Protein AF-A0AAN8XHD2-F1 (afdb_monomer_lite)

InterPro domains:
  IPR001548 Peptidase M2, peptidyl-dipeptidase A [PF01401] (1-165)
  IPR001548 Peptidase M2, peptidyl-dipeptidase A [PR00791] (31-58)
  IPR001548 Peptidase M2, peptidyl-dipeptidase A [PR00791] (59-87)
  IPR001548 Peptidase M2, peptidyl-dipeptidase A [PS52011] (1-166)
  IPR001548 Peptidase M2, peptidyl-dipeptidase A [PTHR10514] (2-190)

Sequence (199 aa):
MKTISTLPFHLVNDLWRWRAFRGEYKVENWNRHFWDLKEEYLGVTAPVPRTKDDLDPPTIFHIANDYDMIRYFTRTVLQFQFYEKLCEAAGHTGPLHTCDFYGSKEAGDLLSKMMSLGASKPWWEALEVMTGERRMSVRALLDYFRPLEEWLIEDNKKDGDGVGWGDSWRLIEDMNVASTTATSPTMLLIGLGFVIFYF

Organism: Halocaridina rubra (NCBI:txid373956)

Secondary structure (DSSP, 8-state):
-HHHHHHHHHHHHHHHHHHHHTT-S-GGGHHHHHHHHHHHHH----SS---TT---GGGSHHHHTT--SHHHHHHHHHHHHHHHHHHHHTT--S-GGG---TT-HHHHHHHHHHHTTTTSS-HHHHHHHHHS-SS--SHHHHHHHHHHHHHHHHHHHHHTPPPS--GGGHHHHHHHHHHTT------------------

pLDDT: mean 86.5, std 21.52, range [27.27, 98.56]

Foldseek 3Di:
DPLPLCQLVLVLLVVLVVCVVVVVDDLLCSQVSSQVSCCVRNVDHDPDDDGSVDDPSCVDPCSVVVHRSCCSNLCSLVVLLLQVLLQVQLVHDDQSLPGDSPPRPSSVVLVCVLVVCPPVDDVLVSSCSNRVGSDRDCVSVCSNCVVVVVVVVVVCVVVVHDPDDDDPVVVVVVVVVVVVPDDDDDDDDDDDDDPDDDD

Radius of gyration: 22.82 Å; chains: 1; bounding box: 66×42×53 Å

Structure (mmCIF, N/CA/C/O backbone):
data_AF-A0AAN8XHD2-F1
#
_entry.id   AF-A0AAN8XHD2-F1
#
loop_
_atom_site.group_PDB
_atom_site.id
_atom_site.type_symbol
_atom_site.label_atom_id
_atom_site.label_alt_id
_atom_site.label_comp_id
_atom_site.label_asym_id
_atom_site.label_entity_id
_atom_site.label_seq_id
_atom_site.pdbx_PDB_ins_code
_atom_site.Cartn_x
_atom_site.Cartn_y
_atom_site.Cartn_z
_atom_site.occupancy
_atom_site.B_iso_or_equiv
_atom_site.auth_seq_id
_atom_site.auth_comp_id
_atom_site.auth_asym_id
_atom_site.auth_atom_id
_atom_site.pdbx_PDB_model_num
ATOM 1 N N . MET A 1 1 ? 9.389 1.379 10.285 1.00 54.94 1 MET A N 1
ATOM 2 C CA . MET A 1 1 ? 9.650 1.905 8.925 1.00 54.94 1 MET A CA 1
ATOM 3 C C . MET A 1 1 ? 9.397 0.916 7.773 1.00 54.94 1 MET A C 1
ATOM 5 O O . MET A 1 1 ? 9.485 1.334 6.633 1.00 54.94 1 MET A O 1
ATOM 9 N N . LYS A 1 2 ? 9.055 -0.367 8.014 1.00 83.19 2 LYS A N 1
ATOM 10 C CA . LYS A 1 2 ? 8.893 -1.373 6.934 1.00 83.19 2 LYS A CA 1
ATOM 11 C C . LYS A 1 2 ? 7.567 -1.283 6.151 1.00 83.19 2 LYS A C 1
ATOM 13 O O . LYS A 1 2 ? 7.481 -1.797 5.044 1.00 83.19 2 LYS A O 1
ATOM 18 N N . THR A 1 3 ? 6.536 -0.656 6.717 1.00 91.56 3 THR A N 1
ATOM 19 C CA . THR A 1 3 ? 5.181 -0.648 6.140 1.00 91.56 3 THR A CA 1
ATOM 20 C C . THR A 1 3 ? 5.070 0.204 4.878 1.00 91.56 3 THR A C 1
ATOM 22 O O . THR A 1 3 ? 4.636 -0.298 3.852 1.00 91.56 3 THR A O 1
ATOM 25 N N . ILE A 1 4 ? 5.472 1.477 4.937 1.00 93.81 4 ILE A N 1
ATOM 26 C CA . ILE A 1 4 ? 5.295 2.417 3.817 1.00 93.81 4 ILE A CA 1
ATOM 27 C C . ILE A 1 4 ? 6.259 2.109 2.668 1.00 93.81 4 ILE A C 1
ATOM 29 O O . ILE A 1 4 ? 5.838 2.030 1.518 1.00 93.81 4 ILE A O 1
ATOM 33 N N . SER A 1 5 ? 7.535 1.862 2.973 1.00 92.88 5 SER A N 1
ATOM 34 C CA . SER A 1 5 ? 8.585 1.674 1.961 1.00 92.88 5 SER A CA 1
ATOM 35 C C . SER A 1 5 ? 8.400 0.432 1.083 1.00 92.88 5 SER A C 1
ATOM 37 O O . SER A 1 5 ? 8.923 0.375 -0.026 1.00 92.88 5 SER A O 1
ATOM 39 N N . THR A 1 6 ? 7.641 -0.565 1.543 1.00 94.75 6 THR A N 1
ATOM 40 C CA . THR A 1 6 ? 7.388 -1.802 0.788 1.00 94.75 6 THR A CA 1
ATOM 41 C C . THR A 1 6 ? 6.183 -1.704 -0.150 1.00 94.75 6 THR A C 1
ATOM 43 O O . THR A 1 6 ? 6.066 -2.516 -1.069 1.00 94.75 6 THR A O 1
ATOM 46 N N . LEU A 1 7 ? 5.303 -0.706 0.015 1.00 96.19 7 LEU A N 1
ATOM 47 C CA . LEU A 1 7 ? 4.088 -0.569 -0.797 1.00 96.19 7 LEU A CA 1
ATOM 48 C C . LEU A 1 7 ? 4.385 -0.410 -2.298 1.00 96.19 7 LEU A C 1
ATOM 50 O O . LEU A 1 7 ? 3.841 -1.201 -3.075 1.00 96.19 7 LEU A O 1
ATOM 54 N N . PRO A 1 8 ? 5.265 0.513 -2.742 1.00 96.19 8 PRO A N 1
ATOM 55 C CA . PRO A 1 8 ? 5.557 0.643 -4.167 1.00 96.19 8 PRO A CA 1
ATOM 56 C C . PRO A 1 8 ? 6.240 -0.611 -4.723 1.00 96.19 8 PRO A C 1
ATOM 58 O O . PRO A 1 8 ? 5.931 -1.043 -5.831 1.00 96.19 8 PRO A O 1
ATOM 61 N N . PHE A 1 9 ? 7.095 -1.267 -3.924 1.00 95.81 9 PHE A N 1
ATOM 62 C CA . PHE A 1 9 ? 7.716 -2.539 -4.299 1.00 95.81 9 PHE A CA 1
ATOM 63 C C . PHE A 1 9 ? 6.671 -3.620 -4.589 1.00 95.81 9 PHE A C 1
ATOM 65 O O . PHE A 1 9 ? 6.736 -4.261 -5.636 1.00 95.81 9 PHE A O 1
ATOM 72 N N . HIS A 1 10 ? 5.695 -3.829 -3.704 1.00 96.12 10 HIS A N 1
ATOM 73 C CA . HIS A 1 10 ? 4.644 -4.823 -3.932 1.00 96.12 10 HIS A CA 1
ATOM 74 C C . HIS A 1 10 ? 3.804 -4.502 -5.173 1.00 96.12 10 HIS A C 1
ATOM 76 O O . HIS A 1 10 ? 3.511 -5.404 -5.956 1.00 96.12 10 HIS A O 1
ATOM 82 N N . LEU A 1 11 ? 3.471 -3.224 -5.378 1.00 97.06 11 LEU A N 1
ATOM 83 C CA . LEU A 1 11 ? 2.672 -2.774 -6.515 1.00 97.06 11 LEU A CA 1
ATOM 84 C C . LEU A 1 11 ? 3.390 -2.990 -7.856 1.00 97.06 11 LEU A C 1
ATOM 86 O O . LEU A 1 11 ? 2.810 -3.574 -8.769 1.00 97.06 11 LEU A O 1
ATOM 90 N N . VAL A 1 12 ? 4.651 -2.565 -7.973 1.00 97.19 12 VAL A N 1
ATOM 91 C CA . VAL A 1 12 ? 5.420 -2.640 -9.229 1.00 97.19 12 VAL A CA 1
ATOM 92 C C . VAL A 1 12 ? 5.556 -4.063 -9.748 1.00 97.19 12 VAL A C 1
ATOM 94 O O . VAL A 1 12 ? 5.423 -4.289 -10.950 1.00 97.19 12 VAL A O 1
ATOM 97 N N . ASN A 1 13 ? 5.789 -5.028 -8.857 1.00 97.50 13 ASN A N 1
ATOM 98 C CA . ASN A 1 13 ? 5.964 -6.423 -9.253 1.00 97.50 13 ASN A CA 1
ATOM 99 C C . ASN A 1 13 ? 4.730 -6.973 -9.985 1.00 97.50 13 ASN A C 1
ATOM 101 O O . ASN A 1 13 ? 4.870 -7.600 -11.036 1.00 97.50 13 ASN A O 1
ATOM 105 N N . ASP A 1 14 ? 3.526 -6.699 -9.478 1.00 97.75 14 ASP A N 1
ATOM 106 C CA . ASP A 1 14 ? 2.301 -7.152 -10.140 1.00 97.75 14 ASP A CA 1
ATOM 107 C C . ASP A 1 14 ? 1.860 -6.224 -11.280 1.00 97.75 14 ASP A C 1
ATOM 109 O O . ASP A 1 14 ? 1.346 -6.730 -12.272 1.00 97.75 14 ASP A O 1
ATOM 113 N N . LEU A 1 15 ? 2.144 -4.912 -11.244 1.00 97.81 15 LEU A N 1
ATOM 114 C CA . LEU A 1 15 ? 1.963 -4.042 -12.420 1.00 97.81 15 LEU A CA 1
ATOM 115 C C . LEU A 1 15 ? 2.758 -4.561 -13.623 1.00 97.81 15 LEU A C 1
ATOM 117 O O . LEU A 1 15 ? 2.217 -4.648 -14.729 1.00 97.81 15 LEU A O 1
ATOM 121 N N . TRP A 1 16 ? 4.020 -4.941 -13.403 1.00 97.94 16 TRP A N 1
ATOM 122 C CA . TRP A 1 16 ? 4.866 -5.536 -14.430 1.00 97.94 16 TRP A CA 1
ATOM 123 C C . TRP A 1 16 ? 4.269 -6.852 -14.949 1.00 97.94 16 TRP A C 1
ATOM 125 O O . TRP A 1 16 ? 4.064 -6.986 -16.157 1.00 97.94 16 TRP A O 1
ATOM 135 N N . ARG A 1 17 ? 3.903 -7.785 -14.052 1.00 97.88 17 ARG A N 1
ATOM 136 C CA . ARG A 1 17 ? 3.286 -9.072 -14.430 1.00 97.88 17 ARG A CA 1
ATOM 137 C C . ARG A 1 17 ? 1.990 -8.883 -15.203 1.00 97.88 17 ARG A C 1
ATOM 139 O O . ARG A 1 17 ? 1.799 -9.525 -16.227 1.00 97.88 17 ARG A O 1
ATOM 146 N N . TRP A 1 18 ? 1.102 -7.998 -14.757 1.00 98.12 18 TRP A N 1
ATOM 147 C CA . TRP A 1 18 ? -0.179 -7.764 -15.418 1.00 98.12 18 TRP A CA 1
ATOM 148 C C . TRP A 1 18 ? -0.008 -7.238 -16.841 1.00 98.12 18 TRP A C 1
ATOM 150 O O . TRP A 1 18 ? -0.697 -7.706 -17.744 1.00 98.12 18 TRP A O 1
ATOM 160 N N . ARG A 1 19 ? 0.912 -6.291 -17.057 1.00 98.00 19 ARG A N 1
ATOM 161 C CA . ARG A 1 19 ? 1.207 -5.761 -18.395 1.00 98.00 19 ARG A CA 1
ATOM 162 C C . ARG A 1 19 ? 1.884 -6.817 -19.280 1.00 98.00 19 ARG A C 1
ATOM 164 O O . ARG A 1 19 ? 1.500 -6.970 -20.438 1.00 98.00 19 ARG A O 1
ATOM 171 N N . ALA A 1 20 ? 2.802 -7.613 -18.724 1.00 96.44 20 ALA A N 1
ATOM 172 C CA . ALA A 1 20 ? 3.412 -8.745 -19.423 1.00 96.44 20 ALA A CA 1
ATOM 173 C C . ALA A 1 20 ? 2.368 -9.803 -19.833 1.00 96.44 20 ALA A C 1
ATOM 175 O O . ALA A 1 20 ? 2.315 -10.195 -20.996 1.00 96.44 20 ALA A O 1
ATOM 176 N N . PHE A 1 21 ? 1.478 -10.209 -18.920 1.00 96.88 21 PHE A N 1
ATOM 177 C CA . PHE A 1 21 ? 0.419 -11.192 -19.180 1.00 96.88 21 PHE A CA 1
ATOM 178 C C . PHE A 1 21 ? -0.637 -10.705 -20.176 1.00 96.88 21 PHE A C 1
ATOM 180 O O . PHE A 1 21 ? -1.206 -11.515 -20.903 1.00 96.88 21 PHE A O 1
ATOM 187 N N . ARG A 1 22 ? -0.885 -9.392 -20.253 1.00 98.06 22 ARG A N 1
ATOM 188 C CA . ARG A 1 22 ? -1.742 -8.795 -21.291 1.00 98.06 22 ARG A CA 1
ATOM 189 C C . ARG A 1 22 ? -1.044 -8.631 -22.645 1.00 98.06 22 ARG A C 1
ATOM 191 O O . ARG A 1 22 ? -1.688 -8.205 -23.598 1.00 98.06 22 ARG A O 1
ATOM 198 N N . GLY A 1 23 ? 0.245 -8.965 -22.747 1.00 97.44 23 GLY A N 1
ATOM 199 C CA . GLY A 1 23 ? 1.021 -8.831 -23.980 1.00 97.44 23 GLY A CA 1
ATOM 200 C C . GLY A 1 23 ? 1.366 -7.384 -24.342 1.00 97.44 23 GLY A C 1
ATOM 201 O O . GLY A 1 23 ? 1.703 -7.112 -25.491 1.00 97.44 23 GLY A O 1
ATOM 202 N N . GLU A 1 24 ? 1.296 -6.450 -23.388 1.00 98.00 24 GLU A N 1
ATOM 203 C CA . GLU A 1 24 ? 1.659 -5.041 -23.618 1.00 98.00 24 GLU A CA 1
ATOM 204 C C . GLU A 1 24 ? 3.169 -4.869 -23.843 1.00 98.00 24 GLU A C 1
ATOM 206 O O . GLU A 1 24 ? 3.610 -3.911 -24.476 1.00 98.00 24 GLU A O 1
ATOM 211 N N . TYR A 1 25 ? 3.968 -5.814 -23.342 1.00 96.62 25 TYR A N 1
ATOM 212 C CA . TYR A 1 25 ? 5.421 -5.810 -23.441 1.00 96.62 25 TYR A CA 1
ATOM 213 C C . TYR A 1 25 ? 5.912 -6.891 -24.398 1.00 96.62 25 TYR A C 1
ATOM 215 O O . TYR A 1 25 ? 5.625 -8.076 -24.214 1.00 96.62 25 TYR A O 1
ATOM 223 N N . LYS A 1 26 ? 6.744 -6.497 -25.367 1.00 96.44 26 LYS A N 1
ATOM 224 C CA . LYS A 1 26 ? 7.557 -7.457 -26.123 1.00 96.44 26 LYS A CA 1
ATOM 225 C C . LYS A 1 26 ? 8.548 -8.144 -25.181 1.00 96.44 26 LYS A C 1
ATOM 227 O O . LYS A 1 26 ? 9.096 -7.480 -24.299 1.00 96.44 26 LYS A O 1
ATOM 232 N N . VAL A 1 27 ? 8.793 -9.439 -25.383 1.00 94.62 27 VAL A N 1
ATOM 233 C CA . VAL A 1 27 ? 9.651 -10.258 -24.503 1.00 94.62 27 VAL A CA 1
ATOM 234 C C . VAL A 1 27 ? 11.049 -9.655 -24.365 1.00 94.62 27 VAL A C 1
ATOM 236 O O . VAL A 1 27 ? 11.588 -9.593 -23.265 1.00 94.62 27 VAL A O 1
ATOM 239 N N . GLU A 1 28 ? 11.598 -9.090 -25.441 1.00 95.94 28 GLU A N 1
ATOM 240 C CA . GLU A 1 28 ? 12.936 -8.483 -25.446 1.00 95.94 28 GLU A CA 1
ATOM 241 C C . GLU A 1 28 ? 13.026 -7.201 -24.596 1.00 95.94 28 GLU A C 1
ATOM 243 O O . GLU A 1 28 ? 14.121 -6.715 -24.319 1.00 95.94 28 GLU A O 1
ATOM 248 N N . ASN A 1 29 ? 11.884 -6.634 -24.193 1.00 96.12 29 ASN A N 1
ATOM 249 C CA . ASN A 1 29 ? 11.787 -5.428 -23.370 1.00 96.12 29 ASN A CA 1
ATOM 250 C C . ASN A 1 29 ? 11.283 -5.706 -21.950 1.00 96.12 29 ASN A C 1
ATOM 252 O O . ASN A 1 29 ? 11.077 -4.765 -21.188 1.00 96.12 29 ASN A O 1
ATOM 256 N N . TRP A 1 30 ? 11.087 -6.970 -21.574 1.00 96.50 30 TRP A N 1
ATOM 257 C CA . TRP A 1 30 ? 10.572 -7.334 -20.255 1.00 96.50 30 TRP A CA 1
ATOM 258 C C . TRP A 1 30 ? 11.409 -6.763 -19.114 1.00 96.50 30 TRP A C 1
ATOM 260 O O . TRP A 1 30 ? 10.849 -6.126 -18.221 1.00 96.50 30 TRP A O 1
ATOM 270 N N . ASN A 1 31 ? 12.732 -6.943 -19.158 1.00 97.06 31 ASN A N 1
ATOM 271 C CA . ASN A 1 31 ? 13.601 -6.461 -18.088 1.00 97.06 31 ASN A CA 1
ATOM 272 C C . ASN A 1 31 ? 13.684 -4.930 -18.055 1.00 97.06 31 ASN A C 1
ATOM 274 O O . ASN A 1 31 ? 13.622 -4.333 -16.986 1.00 97.06 31 ASN A O 1
ATOM 278 N N . ARG A 1 32 ? 13.724 -4.286 -19.228 1.00 96.19 32 ARG A N 1
ATOM 279 C CA . ARG A 1 32 ? 13.679 -2.821 -19.345 1.00 96.19 32 ARG A CA 1
ATOM 280 C C . ARG A 1 32 ? 12.437 -2.253 -18.658 1.00 96.19 32 ARG A C 1
ATOM 282 O O . ARG A 1 32 ? 12.561 -1.461 -17.741 1.00 96.19 32 ARG A O 1
ATOM 289 N N . HIS A 1 33 ? 11.252 -2.751 -19.011 1.00 97.00 33 HIS A N 1
ATOM 290 C CA . HIS A 1 33 ? 9.997 -2.276 -18.424 1.00 97.00 33 HIS A CA 1
ATOM 291 C C . HIS A 1 33 ? 9.847 -2.585 -16.933 1.00 97.00 33 HIS A C 1
ATOM 293 O O . HIS A 1 33 ? 9.066 -1.927 -16.246 1.00 97.00 33 HIS A O 1
ATOM 299 N N . PHE A 1 34 ? 10.559 -3.587 -16.416 1.00 97.12 34 PHE A N 1
ATOM 300 C CA . PHE A 1 34 ? 10.640 -3.801 -14.976 1.00 97.12 34 PHE A CA 1
ATOM 301 C C . PHE A 1 34 ? 11.420 -2.675 -14.294 1.00 97.12 34 PHE A C 1
ATOM 303 O O . PHE A 1 34 ? 10.941 -2.128 -13.302 1.00 97.12 34 PHE A O 1
ATOM 310 N N . TRP A 1 35 ? 12.580 -2.303 -14.840 1.00 96.06 35 TRP A N 1
ATOM 311 C CA . TRP A 1 35 ? 13.387 -1.201 -14.318 1.00 96.06 35 TRP A CA 1
ATOM 312 C C . TRP A 1 35 ? 12.733 0.167 -14.531 1.00 96.06 35 TRP A C 1
ATOM 314 O O . TRP A 1 35 ? 12.737 0.955 -13.594 1.00 96.06 35 TRP A O 1
ATOM 324 N N . ASP A 1 36 ? 12.039 0.392 -15.653 1.00 94.75 36 ASP A N 1
ATOM 325 C CA . ASP A 1 36 ? 11.230 1.603 -15.873 1.00 94.75 36 ASP A CA 1
ATOM 326 C C . ASP A 1 36 ? 10.218 1.796 -14.724 1.00 94.75 36 ASP A C 1
ATOM 328 O O . ASP A 1 36 ? 10.115 2.868 -14.130 1.00 94.75 36 ASP A O 1
ATOM 332 N N . LEU A 1 37 ? 9.497 0.728 -14.353 1.00 96.44 37 LEU A N 1
ATOM 333 C CA . LEU A 1 37 ? 8.538 0.765 -13.245 1.00 96.44 37 LEU A CA 1
ATOM 334 C C . LEU A 1 37 ? 9.220 0.937 -11.879 1.00 96.44 37 LEU A C 1
ATOM 336 O O . LEU A 1 37 ? 8.656 1.573 -10.988 1.00 96.44 37 LEU A O 1
ATOM 340 N N . LYS A 1 38 ? 10.410 0.355 -11.679 1.00 95.25 38 LYS A N 1
ATOM 341 C CA . LYS A 1 38 ? 11.192 0.530 -10.445 1.00 95.25 38 LYS A CA 1
ATOM 342 C C . LYS A 1 38 ? 11.615 1.979 -10.262 1.00 95.25 38 LYS A C 1
ATOM 344 O O . LYS A 1 38 ? 11.453 2.519 -9.170 1.00 95.25 38 LYS A O 1
ATOM 349 N N . GLU A 1 39 ? 12.105 2.604 -11.319 1.00 93.75 39 GLU A N 1
ATOM 350 C CA . GLU A 1 39 ? 12.491 4.006 -11.294 1.00 93.75 39 GLU A CA 1
ATOM 351 C C . GLU A 1 39 ? 11.274 4.894 -11.067 1.00 93.75 39 GLU A C 1
ATOM 353 O O . GLU A 1 39 ? 11.287 5.699 -10.145 1.00 93.75 39 GLU A O 1
ATOM 358 N N . GLU A 1 40 ? 10.188 4.693 -11.816 1.00 93.38 40 GLU A N 1
ATOM 359 C CA . GLU A 1 40 ? 8.978 5.515 -11.711 1.00 93.38 40 GLU A CA 1
ATOM 360 C C . GLU A 1 40 ? 8.357 5.471 -10.305 1.00 93.38 40 GLU A C 1
ATOM 362 O O . GLU A 1 40 ? 8.073 6.515 -9.721 1.00 93.38 40 GLU A O 1
ATOM 367 N N . TYR A 1 41 ? 8.163 4.277 -9.736 1.00 94.56 41 TYR A N 1
ATOM 368 C CA . TYR A 1 41 ? 7.368 4.117 -8.513 1.00 94.56 41 TYR A CA 1
ATOM 369 C C . TYR A 1 41 ? 8.185 3.980 -7.226 1.00 94.56 41 TYR A C 1
ATOM 371 O O . TYR A 1 41 ? 7.680 4.338 -6.162 1.00 94.56 41 TYR A O 1
ATOM 379 N N . LEU A 1 42 ? 9.391 3.402 -7.273 1.00 93.38 42 LEU A N 1
ATOM 380 C CA . LEU A 1 42 ? 10.223 3.214 -6.073 1.00 93.38 42 LEU A CA 1
ATOM 381 C C . LEU A 1 42 ? 11.326 4.256 -5.973 1.00 93.38 42 LEU A C 1
ATOM 383 O O . LEU A 1 42 ? 11.890 4.421 -4.894 1.00 93.38 42 LEU A O 1
ATOM 387 N N . GLY A 1 43 ? 11.686 4.875 -7.091 1.00 93.31 43 GLY A N 1
ATOM 388 C CA . GLY A 1 43 ? 12.887 5.667 -7.137 1.00 93.31 43 GLY A CA 1
ATOM 389 C C . GLY A 1 43 ? 14.151 4.824 -6.934 1.00 93.31 43 GLY A C 1
ATOM 390 O O . GLY A 1 43 ? 15.006 5.160 -6.117 1.00 93.31 43 GLY A O 1
ATOM 391 N N . VAL A 1 44 ? 14.266 3.704 -7.652 1.00 92.69 44 VAL A N 1
ATOM 392 C CA . VAL A 1 44 ? 15.456 2.842 -7.616 1.00 92.69 44 VAL A CA 1
ATOM 393 C C . VAL A 1 44 ? 15.851 2.443 -9.031 1.00 92.69 44 VAL A C 1
ATOM 395 O O . VAL A 1 44 ? 15.005 1.971 -9.785 1.00 92.69 44 VAL A O 1
ATOM 398 N N . THR A 1 45 ? 17.143 2.554 -9.346 1.00 91.62 45 THR A N 1
ATOM 399 C CA . THR A 1 45 ? 17.738 2.098 -10.611 1.00 91.62 45 THR A CA 1
ATOM 400 C C . THR A 1 45 ? 18.686 0.912 -10.399 1.00 91.62 45 THR A C 1
ATOM 402 O O . THR A 1 45 ? 19.088 0.603 -9.270 1.00 91.62 45 THR A O 1
ATOM 405 N N . ALA A 1 46 ? 19.031 0.217 -11.480 1.00 91.81 46 ALA A N 1
ATOM 406 C CA . ALA A 1 46 ? 19.986 -0.878 -11.436 1.00 91.81 46 ALA A CA 1
ATOM 407 C C . ALA A 1 46 ? 21.405 -0.333 -11.179 1.00 91.81 46 ALA A C 1
ATOM 409 O O . ALA A 1 46 ? 21.820 0.630 -11.818 1.00 91.81 46 ALA A O 1
ATOM 410 N N . PRO A 1 47 ? 22.206 -0.962 -10.299 1.00 91.44 47 PRO A N 1
ATOM 411 C CA . PRO A 1 47 ? 23.577 -0.511 -10.042 1.00 91.44 47 PRO A CA 1
ATOM 412 C C . PRO A 1 47 ? 24.536 -0.795 -11.210 1.00 91.44 47 PRO A C 1
ATOM 414 O O . PRO A 1 47 ? 25.650 -0.279 -11.235 1.00 91.44 47 PRO A O 1
ATOM 417 N N . VAL A 1 48 ? 24.127 -1.648 -12.154 1.00 92.19 48 VAL A N 1
ATOM 418 C CA . VAL A 1 48 ? 24.870 -1.994 -13.368 1.00 9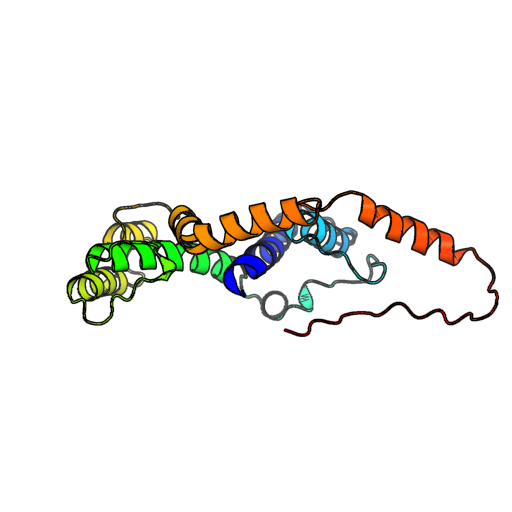2.19 48 VAL A CA 1
ATOM 419 C C . VAL A 1 48 ? 23.914 -1.994 -14.562 1.00 92.19 48 VAL A C 1
ATOM 421 O O . VAL A 1 48 ? 22.738 -2.328 -14.376 1.00 92.19 48 VAL A O 1
ATOM 424 N N . PRO A 1 49 ? 24.397 -1.671 -15.776 1.00 91.31 49 PRO A N 1
ATOM 425 C CA . PRO A 1 49 ? 23.573 -1.717 -16.977 1.00 91.31 49 PRO A CA 1
ATOM 426 C C . PRO A 1 49 ? 22.938 -3.094 -17.180 1.00 91.31 49 PRO A C 1
ATOM 428 O O . PRO A 1 49 ? 23.594 -4.123 -17.005 1.00 91.31 49 PRO A O 1
ATOM 431 N N . ARG A 1 50 ? 21.662 -3.101 -17.574 1.00 92.31 50 ARG A N 1
ATOM 432 C CA . ARG A 1 50 ? 20.904 -4.315 -17.888 1.00 92.31 50 ARG A CA 1
ATOM 433 C C . ARG A 1 50 ? 20.659 -4.431 -19.380 1.00 92.31 50 ARG A C 1
ATOM 435 O O . ARG A 1 50 ? 20.422 -3.448 -20.077 1.00 92.31 50 ARG A O 1
ATOM 442 N N . THR A 1 51 ? 20.695 -5.658 -19.862 1.00 92.44 51 THR A N 1
ATOM 443 C CA . THR A 1 51 ? 20.501 -6.020 -21.260 1.00 92.44 51 THR A CA 1
ATOM 444 C C . THR A 1 51 ? 19.214 -6.824 -21.430 1.00 92.44 51 THR A C 1
ATOM 446 O O . THR A 1 51 ? 18.538 -7.174 -20.463 1.00 92.44 51 THR A O 1
ATOM 449 N N . LYS A 1 52 ? 18.858 -7.129 -22.681 1.00 91.81 52 LYS A N 1
ATOM 450 C CA . LYS A 1 52 ? 17.726 -8.016 -22.994 1.00 91.81 52 LYS A CA 1
ATOM 451 C C . LYS A 1 52 ? 17.974 -9.482 -22.609 1.00 91.81 52 LYS A C 1
ATOM 453 O O . LYS A 1 52 ? 17.024 -10.256 -22.598 1.00 91.81 52 LYS A O 1
ATOM 458 N N . ASP A 1 53 ? 19.233 -9.852 -22.363 1.00 94.69 53 ASP A N 1
ATOM 459 C CA . ASP A 1 53 ? 19.621 -11.208 -21.966 1.00 94.69 53 ASP A CA 1
ATOM 460 C C . ASP A 1 53 ? 19.484 -11.399 -20.440 1.00 94.69 53 ASP A C 1
ATOM 462 O O . ASP A 1 53 ? 19.534 -12.524 -19.945 1.00 94.69 53 ASP A O 1
ATOM 466 N N . ASP A 1 54 ? 19.256 -10.306 -19.700 1.00 96.00 54 ASP A N 1
ATOM 467 C CA . ASP A 1 54 ? 18.898 -10.313 -18.285 1.00 96.00 54 ASP A CA 1
ATOM 468 C C . ASP A 1 54 ? 17.380 -10.459 -18.096 1.00 96.00 54 ASP A C 1
ATOM 470 O O . ASP A 1 54 ? 16.574 -9.943 -18.875 1.00 96.00 54 ASP A O 1
ATOM 474 N N . LEU A 1 55 ? 16.977 -11.101 -16.998 1.00 95.88 55 LEU A N 1
ATOM 475 C CA . LEU A 1 55 ? 15.585 -11.160 -16.560 1.00 95.88 55 LEU A CA 1
ATOM 476 C C . LEU A 1 55 ? 15.538 -11.161 -15.029 1.00 95.88 55 LEU A C 1
ATOM 478 O O . LEU A 1 55 ? 15.567 -12.210 -14.388 1.00 95.88 55 LEU A O 1
ATOM 482 N N . ASP A 1 56 ? 15.476 -9.967 -14.445 1.00 97.00 56 ASP A N 1
ATOM 483 C CA . ASP A 1 56 ? 15.546 -9.756 -12.999 1.00 97.00 56 ASP A CA 1
ATOM 484 C C . ASP A 1 56 ? 14.260 -10.114 -12.223 1.00 97.00 56 ASP A C 1
ATOM 486 O O . ASP A 1 56 ? 14.387 -10.590 -11.092 1.00 97.00 56 ASP A O 1
ATOM 490 N N . PRO A 1 57 ? 13.023 -9.958 -12.749 1.00 96.19 57 PRO A N 1
ATOM 491 C CA . PRO A 1 57 ? 11.811 -10.239 -11.969 1.00 96.19 57 PRO A CA 1
ATOM 492 C C . PRO A 1 57 ? 11.755 -11.646 -11.333 1.00 96.19 57 PRO A C 1
ATOM 494 O O . PRO A 1 57 ? 11.440 -11.738 -10.147 1.00 96.19 57 PRO A O 1
ATOM 497 N N . PRO A 1 58 ? 12.113 -12.750 -12.024 1.00 95.38 58 PRO A N 1
ATOM 498 C CA . PRO A 1 58 ? 12.126 -14.095 -11.441 1.00 95.38 58 PRO A CA 1
ATOM 499 C C . PRO A 1 58 ? 13.151 -14.312 -10.320 1.00 95.38 58 PRO A C 1
ATOM 501 O O . PRO A 1 58 ? 13.116 -15.346 -9.665 1.00 95.38 58 PRO A O 1
ATOM 504 N N . THR A 1 59 ? 14.050 -13.365 -10.040 1.00 96.62 59 THR A N 1
ATOM 505 C CA . THR A 1 59 ? 14.899 -13.441 -8.834 1.00 96.62 59 THR A CA 1
ATOM 506 C C . THR A 1 59 ? 14.087 -13.272 -7.543 1.00 96.62 59 THR A C 1
ATOM 508 O O . THR A 1 59 ? 14.547 -13.606 -6.452 1.00 96.62 59 THR A O 1
ATOM 511 N N . ILE A 1 60 ? 12.848 -12.785 -7.656 1.00 97.25 60 ILE A N 1
ATOM 512 C CA . ILE A 1 60 ? 11.910 -12.617 -6.554 1.00 97.25 60 ILE A CA 1
ATOM 513 C C . ILE A 1 60 ? 11.115 -13.911 -6.365 1.00 97.25 60 ILE A C 1
ATOM 515 O O . ILE A 1 60 ? 10.413 -14.354 -7.275 1.00 97.25 60 ILE A O 1
ATOM 519 N N . PHE A 1 61 ? 11.163 -14.471 -5.149 1.00 97.56 61 PHE A N 1
ATOM 520 C CA . PHE A 1 61 ? 10.530 -15.750 -4.798 1.00 97.56 61 PHE A CA 1
ATOM 521 C C . PHE A 1 61 ? 9.088 -15.872 -5.305 1.00 97.56 61 PHE A C 1
ATOM 523 O O . PHE A 1 61 ? 8.757 -16.853 -5.966 1.00 97.56 61 PHE A O 1
ATOM 530 N N . HIS A 1 62 ? 8.236 -14.880 -5.034 1.00 98.00 62 HIS A N 1
ATOM 531 C CA . HIS A 1 62 ? 6.825 -14.923 -5.426 1.00 98.00 62 HIS A CA 1
ATOM 532 C C . HIS A 1 62 ? 6.629 -14.929 -6.938 1.00 98.00 62 HIS A C 1
ATOM 534 O O . HIS A 1 62 ? 5.725 -15.598 -7.418 1.00 98.00 62 HIS A O 1
ATOM 540 N N . ILE A 1 63 ? 7.483 -14.236 -7.695 1.00 96.62 63 ILE A N 1
ATOM 541 C CA . ILE A 1 63 ? 7.395 -14.231 -9.158 1.00 96.62 63 ILE A CA 1
ATOM 542 C C . ILE A 1 63 ? 7.814 -15.599 -9.705 1.00 96.62 63 ILE A C 1
ATOM 544 O O . ILE A 1 63 ? 7.098 -16.165 -10.525 1.00 96.62 63 ILE A O 1
ATOM 548 N N . ALA A 1 64 ? 8.921 -16.164 -9.215 1.00 97.62 64 ALA A N 1
ATOM 549 C CA . ALA A 1 64 ? 9.395 -17.483 -9.643 1.00 97.62 64 ALA A CA 1
ATOM 550 C C . ALA A 1 64 ? 8.478 -18.647 -9.238 1.00 97.62 64 ALA A C 1
ATOM 552 O O . ALA A 1 64 ? 8.466 -19.672 -9.912 1.00 97.62 64 ALA A O 1
ATOM 553 N N . ASN A 1 65 ? 7.730 -18.503 -8.141 1.00 97.88 65 ASN A N 1
ATOM 554 C CA . ASN A 1 65 ? 6.864 -19.553 -7.590 1.00 97.88 65 ASN A CA 1
ATOM 555 C C . ASN A 1 65 ? 5.367 -19.268 -7.800 1.00 97.88 65 ASN A C 1
ATOM 557 O O . ASN A 1 65 ? 4.537 -19.843 -7.105 1.00 97.88 65 ASN A O 1
ATOM 561 N N . ASP A 1 66 ? 5.028 -18.377 -8.735 1.00 96.00 66 ASP A N 1
ATOM 562 C CA . ASP A 1 66 ? 3.652 -18.055 -9.134 1.00 96.00 66 ASP A CA 1
ATOM 563 C C . ASP A 1 66 ? 2.709 -17.645 -7.981 1.00 96.00 66 ASP A C 1
ATOM 565 O O . ASP A 1 66 ? 1.540 -18.019 -7.907 1.00 96.00 66 ASP A O 1
ATOM 569 N N . TYR A 1 67 ? 3.212 -16.813 -7.071 1.00 97.75 67 TYR A N 1
ATOM 570 C CA . TYR A 1 67 ? 2.411 -16.148 -6.045 1.00 97.75 67 TYR A CA 1
ATOM 571 C C . TYR A 1 67 ? 2.177 -14.680 -6.419 1.00 97.75 67 TYR A C 1
ATOM 573 O O . TYR A 1 67 ? 3.090 -13.987 -6.868 1.00 97.75 67 TYR A O 1
ATOM 581 N N . ASP A 1 68 ? 0.960 -14.165 -6.240 1.00 95.25 68 ASP A N 1
ATOM 582 C CA . ASP A 1 68 ? 0.681 -12.732 -6.406 1.00 95.25 68 ASP A CA 1
ATOM 583 C C . ASP A 1 68 ? 1.346 -11.890 -5.307 1.00 95.25 68 ASP A C 1
ATOM 585 O O . ASP A 1 68 ? 1.427 -12.291 -4.142 1.00 95.25 68 ASP A O 1
ATOM 589 N N . MET A 1 69 ? 1.829 -10.709 -5.693 1.00 96.06 69 MET A N 1
ATOM 590 C CA . MET A 1 69 ? 2.422 -9.727 -4.781 1.00 96.06 69 MET A CA 1
ATOM 591 C C . MET A 1 69 ? 1.388 -8.724 -4.262 1.00 96.06 69 MET A C 1
ATOM 593 O O . MET A 1 69 ? 1.541 -8.179 -3.165 1.00 96.06 69 MET A O 1
ATOM 597 N N . ILE A 1 70 ? 0.309 -8.497 -5.010 1.00 97.38 70 ILE A N 1
ATOM 598 C CA . ILE A 1 70 ? -0.712 -7.490 -4.732 1.00 97.38 70 ILE A CA 1
ATOM 599 C C . ILE A 1 70 ? -1.420 -7.740 -3.401 1.00 97.38 70 ILE A C 1
ATOM 601 O O . ILE A 1 70 ? -1.802 -6.777 -2.734 1.00 97.38 70 ILE A O 1
ATOM 605 N N . ARG A 1 71 ? -1.507 -9.000 -2.942 1.00 97.25 71 ARG A N 1
ATOM 606 C CA . ARG A 1 71 ? -1.999 -9.340 -1.598 1.00 97.25 71 ARG A CA 1
ATOM 607 C C . ARG A 1 71 ? -1.294 -8.569 -0.484 1.00 97.25 71 ARG A C 1
ATOM 609 O O . ARG A 1 71 ? -1.939 -8.216 0.495 1.00 97.25 71 ARG A O 1
ATOM 616 N N . TYR A 1 72 ? 0.003 -8.276 -0.605 1.00 97.25 72 TYR A N 1
ATOM 617 C CA . TYR A 1 72 ? 0.737 -7.531 0.423 1.00 97.25 72 TYR A CA 1
ATOM 618 C C . TYR A 1 72 ? 0.379 -6.043 0.411 1.00 97.25 72 TYR A C 1
ATOM 620 O O . TYR A 1 72 ? 0.279 -5.426 1.476 1.00 97.25 72 TYR A O 1
ATOM 628 N N . PHE A 1 73 ? 0.124 -5.487 -0.776 1.00 97.38 73 PHE A N 1
ATOM 629 C CA . PHE A 1 73 ? -0.334 -4.112 -0.945 1.00 97.38 73 PHE A CA 1
ATOM 630 C C . PHE A 1 73 ? -1.740 -3.932 -0.358 1.00 97.38 73 PHE A C 1
ATOM 632 O O . PHE A 1 73 ? -1.934 -3.122 0.548 1.00 97.38 73 PHE A O 1
ATOM 639 N N . THR A 1 74 ? -2.711 -4.742 -0.796 1.00 97.44 74 THR A N 1
ATOM 640 C CA . THR A 1 74 ? -4.110 -4.623 -0.349 1.00 97.44 74 THR A CA 1
ATOM 641 C C . THR A 1 74 ? -4.271 -4.951 1.130 1.00 97.44 74 THR A C 1
ATOM 643 O O . THR A 1 74 ? -4.961 -4.222 1.838 1.00 97.44 74 THR A O 1
ATOM 646 N N . ARG A 1 75 ? -3.576 -5.982 1.636 1.00 97.75 75 ARG A N 1
ATOM 647 C CA . ARG A 1 75 ? -3.550 -6.309 3.069 1.00 97.75 75 ARG A CA 1
ATOM 648 C C . ARG A 1 75 ? -3.074 -5.124 3.897 1.00 97.75 75 ARG A C 1
ATOM 650 O O . ARG A 1 75 ? -3.638 -4.879 4.951 1.00 97.75 75 ARG A O 1
ATOM 657 N N . THR A 1 76 ? -2.056 -4.395 3.444 1.00 97.94 76 THR A N 1
ATOM 658 C CA . THR A 1 76 ? -1.560 -3.230 4.186 1.00 97.94 76 THR A CA 1
ATOM 659 C C . THR A 1 76 ? -2.612 -2.124 4.240 1.00 97.94 76 THR A C 1
ATOM 661 O O . THR A 1 76 ? -2.839 -1.581 5.310 1.00 97.94 76 THR A O 1
ATOM 664 N N . VAL A 1 77 ? -3.325 -1.843 3.146 1.00 97.44 77 VAL A N 1
ATOM 665 C CA . VAL A 1 77 ? -4.439 -0.874 3.161 1.00 97.44 77 VAL A CA 1
ATOM 666 C C . VAL A 1 77 ? -5.548 -1.317 4.126 1.00 97.44 77 VAL A C 1
ATOM 668 O O . VAL A 1 77 ? -5.939 -0.561 5.015 1.00 97.44 77 VAL A O 1
ATOM 671 N N . LEU A 1 78 ? -6.001 -2.569 4.002 1.00 97.94 78 LEU A N 1
ATOM 672 C CA . LEU A 1 78 ? -7.046 -3.141 4.856 1.00 97.94 78 LEU A CA 1
ATOM 673 C C . LEU A 1 78 ? -6.635 -3.193 6.330 1.00 97.94 78 LEU A C 1
ATOM 675 O O . LEU A 1 78 ? -7.467 -2.949 7.195 1.00 97.94 78 LEU A O 1
ATOM 679 N N . GLN A 1 79 ? -5.361 -3.461 6.626 1.00 97.88 79 GLN A N 1
ATOM 680 C CA . GLN A 1 79 ? -4.835 -3.504 7.989 1.00 97.88 79 GLN A CA 1
ATOM 681 C C . GLN A 1 79 ? -5.133 -2.204 8.739 1.00 97.88 79 GLN A C 1
ATOM 683 O O . GLN A 1 79 ? -5.639 -2.267 9.855 1.00 97.88 79 GLN A O 1
ATOM 688 N N . PHE A 1 80 ? -4.859 -1.041 8.139 1.00 98.25 80 PHE A N 1
ATOM 689 C CA . PHE A 1 80 ? -5.114 0.241 8.803 1.00 98.25 80 PHE A CA 1
ATOM 690 C C . PHE A 1 80 ? -6.594 0.606 8.820 1.00 98.25 80 PHE A C 1
ATOM 692 O O . PHE A 1 80 ? -7.062 1.138 9.820 1.00 98.25 80 PHE A O 1
ATOM 699 N N . GLN A 1 81 ? -7.346 0.274 7.767 1.00 98.19 81 GLN A N 1
ATOM 700 C CA . GLN A 1 81 ? -8.795 0.493 7.743 1.00 98.19 81 GLN A CA 1
ATOM 701 C C . GLN A 1 81 ? -9.506 -0.315 8.843 1.00 98.19 81 GLN A C 1
ATOM 703 O O . GLN A 1 81 ? -10.395 0.192 9.521 1.00 98.19 81 GLN A O 1
ATOM 708 N N . PHE A 1 82 ? -9.081 -1.560 9.070 1.00 98.38 82 PHE A N 1
ATOM 709 C CA . PHE A 1 82 ? -9.552 -2.382 10.182 1.00 98.38 82 PHE A CA 1
ATOM 710 C C . PHE A 1 82 ? -9.091 -1.841 11.529 1.00 98.38 82 PHE A C 1
ATOM 712 O O . PHE A 1 82 ? -9.892 -1.754 12.454 1.00 98.38 82 PHE A O 1
ATOM 719 N N . TYR A 1 83 ? -7.816 -1.469 11.637 1.00 98.38 83 TYR A N 1
ATOM 720 C CA . TYR A 1 83 ? -7.243 -0.950 12.872 1.00 98.38 83 TYR A CA 1
ATOM 721 C C . TYR A 1 83 ? -7.977 0.306 13.352 1.00 98.38 83 TYR A C 1
ATOM 723 O O . TYR A 1 83 ? -8.396 0.347 14.501 1.00 98.38 83 TYR A O 1
ATOM 731 N N . GLU A 1 84 ? -8.240 1.269 12.464 1.00 98.38 84 GLU A N 1
ATOM 732 C CA . GLU A 1 84 ? -9.045 2.455 12.780 1.00 98.38 84 GLU A CA 1
ATOM 733 C C . GLU A 1 84 ? -10.409 2.085 13.369 1.00 98.38 84 GLU A C 1
ATOM 735 O O . GLU A 1 84 ? -10.773 2.575 14.435 1.00 98.38 84 GLU A O 1
ATOM 740 N N . LYS A 1 85 ? -11.142 1.175 12.723 1.00 98.31 85 LYS A N 1
ATOM 741 C CA . LYS A 1 85 ? -12.497 0.805 13.154 1.00 98.31 85 LYS A CA 1
ATOM 742 C C . LYS A 1 85 ? -12.514 0.051 14.478 1.00 98.31 85 LYS A C 1
ATOM 744 O O . LYS A 1 85 ? -13.425 0.235 15.281 1.00 98.31 85 LYS A O 1
ATOM 749 N N . LEU A 1 86 ? -11.489 -0.755 14.741 1.00 98.50 86 LEU A N 1
ATOM 750 C CA . LEU A 1 86 ? -11.314 -1.410 16.037 1.00 98.50 86 LEU A CA 1
ATOM 751 C C . LEU A 1 86 ? -10.973 -0.404 17.139 1.00 98.50 86 LEU A C 1
ATOM 753 O O . LEU A 1 86 ? -11.503 -0.510 18.241 1.00 98.50 86 LEU A O 1
ATOM 757 N N . CYS A 1 87 ? -10.146 0.595 16.839 1.00 98.56 87 CYS A N 1
ATOM 758 C CA . CYS A 1 87 ? -9.819 1.675 17.765 1.00 98.56 87 CYS A CA 1
ATOM 759 C C . CYS A 1 87 ? -11.036 2.549 18.088 1.00 98.56 87 CYS A C 1
ATOM 761 O O . CYS A 1 87 ? -11.272 2.860 19.255 1.00 98.56 87 CYS A O 1
ATOM 763 N N . GLU A 1 88 ? -11.842 2.893 17.081 1.00 98.12 88 GLU A N 1
ATOM 764 C CA . GLU A 1 88 ? -13.120 3.588 17.269 1.00 98.12 88 GLU A CA 1
ATOM 765 C C . GLU A 1 88 ? -14.063 2.778 18.172 1.00 98.12 88 GLU A C 1
ATOM 767 O O . GLU A 1 88 ? -14.618 3.319 19.128 1.00 98.12 88 GLU A O 1
ATOM 772 N N . ALA A 1 89 ? -14.203 1.471 17.921 1.00 98.12 89 ALA A N 1
ATOM 773 C CA . ALA A 1 89 ? -15.035 0.583 18.736 1.00 98.12 89 ALA A CA 1
ATOM 774 C C . ALA A 1 89 ? -14.531 0.449 20.184 1.00 98.12 89 ALA A C 1
ATOM 776 O O . ALA A 1 89 ? -15.335 0.304 21.102 1.00 98.12 89 ALA A O 1
ATOM 777 N N . ALA A 1 90 ? -13.217 0.543 20.398 1.00 98.38 90 ALA A N 1
ATOM 778 C CA . ALA A 1 90 ? -12.604 0.564 21.724 1.00 98.38 90 ALA A CA 1
ATOM 779 C C . ALA A 1 90 ? -12.722 1.923 22.441 1.00 98.38 90 ALA A C 1
ATOM 781 O O . ALA A 1 90 ? -12.264 2.056 23.575 1.00 98.38 90 ALA A O 1
ATOM 782 N N . GLY A 1 91 ? -13.321 2.937 21.804 1.00 97.94 91 GLY A N 1
ATOM 783 C CA . GLY A 1 91 ? -13.454 4.280 22.367 1.00 97.94 91 GLY A CA 1
ATOM 784 C C . GLY A 1 91 ? -12.136 5.056 22.422 1.00 97.94 91 GLY A C 1
ATOM 785 O O . GLY A 1 91 ? -12.006 5.973 23.233 1.00 97.94 91 GLY A O 1
ATOM 786 N N . HIS A 1 92 ? -11.152 4.691 21.591 1.00 98.19 92 HIS A N 1
ATOM 787 C CA . HIS A 1 92 ? -9.865 5.383 21.533 1.00 98.19 92 HIS A CA 1
ATOM 788 C C . HIS A 1 92 ? -10.042 6.845 21.122 1.00 98.19 92 HIS A C 1
ATOM 790 O O . HIS A 1 92 ? -10.774 7.168 20.185 1.00 98.19 92 HIS A O 1
ATOM 796 N N . THR A 1 93 ? -9.301 7.730 21.783 1.00 96.06 93 THR A N 1
ATOM 797 C CA . THR A 1 93 ? -9.224 9.150 21.436 1.00 96.06 93 THR A CA 1
ATOM 798 C C . THR A 1 93 ? -7.769 9.554 21.253 1.00 96.06 93 THR A C 1
ATOM 800 O O . THR A 1 93 ? -6.931 9.235 22.095 1.00 96.06 93 THR A O 1
ATOM 803 N N . GLY A 1 94 ? -7.476 10.317 20.202 1.00 95.88 94 GLY A N 1
ATOM 804 C CA . GLY A 1 94 ? -6.129 10.808 19.910 1.00 95.88 94 GLY A CA 1
ATOM 805 C C . GLY A 1 94 ? -5.529 10.175 18.653 1.00 95.88 94 GLY A C 1
ATOM 806 O O . GLY A 1 94 ? -6.266 9.620 17.835 1.00 95.88 94 GLY A O 1
ATOM 807 N N . PRO A 1 95 ? -4.203 10.289 18.458 1.00 96.94 95 PRO A N 1
ATOM 808 C CA . PRO A 1 95 ? -3.541 9.779 17.263 1.00 96.94 95 PRO A CA 1
ATOM 809 C C . PRO A 1 95 ? -3.735 8.272 17.095 1.00 96.94 95 PRO A C 1
ATOM 811 O O . PRO A 1 95 ? -3.641 7.511 18.056 1.00 96.94 95 PRO A O 1
ATOM 814 N N . LEU A 1 96 ? -3.969 7.822 15.862 1.00 97.56 96 LEU A N 1
ATOM 815 C CA . LEU A 1 96 ? -4.286 6.416 15.609 1.00 97.56 96 LEU A CA 1
ATOM 816 C C . LEU A 1 96 ? -3.139 5.479 16.023 1.00 97.56 96 LEU A C 1
ATOM 818 O O . LEU A 1 96 ? -3.387 4.418 16.577 1.00 97.56 96 LEU A O 1
ATOM 822 N N . HIS A 1 97 ? -1.883 5.894 15.842 1.00 97.19 97 HIS A N 1
ATOM 823 C CA . HIS A 1 97 ? -0.708 5.086 16.183 1.00 97.19 97 HIS A CA 1
ATOM 824 C C . HIS A 1 97 ? -0.489 4.843 17.687 1.00 97.19 97 HIS A C 1
ATOM 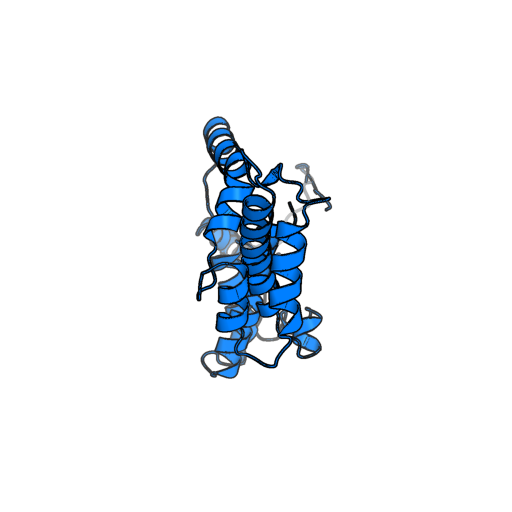826 O O . HIS A 1 97 ? 0.405 4.076 18.039 1.00 97.19 97 HIS A O 1
ATOM 832 N N . THR A 1 98 ? -1.254 5.492 18.572 1.00 97.88 98 THR A N 1
ATOM 833 C CA . THR A 1 98 ? -1.200 5.249 20.025 1.00 97.88 98 THR A CA 1
ATOM 834 C C . THR A 1 98 ? -2.317 4.336 20.521 1.00 97.88 98 THR A C 1
ATOM 836 O O . THR A 1 98 ? -2.377 4.047 21.714 1.00 97.88 98 THR A O 1
ATOM 839 N N . CYS A 1 99 ? -3.208 3.896 19.633 1.00 98.38 99 CYS A N 1
ATOM 840 C CA . CYS A 1 99 ? -4.324 3.042 19.998 1.00 98.38 99 CYS A CA 1
ATOM 841 C C . CYS A 1 99 ? -3.860 1.662 20.480 1.00 98.38 99 CYS A C 1
ATOM 843 O O . CYS A 1 99 ? -3.043 0.987 19.849 1.00 98.38 99 CYS A O 1
ATOM 845 N N . ASP A 1 100 ? -4.485 1.196 21.553 1.00 98.00 100 ASP A N 1
ATOM 846 C CA . ASP A 1 100 ? -4.488 -0.203 21.948 1.00 98.00 100 ASP A CA 1
ATOM 847 C C . ASP A 1 100 ? -5.930 -0.596 22.282 1.00 98.00 100 ASP A C 1
ATOM 849 O O . ASP A 1 100 ? -6.539 -0.045 23.196 1.00 98.00 100 ASP A O 1
ATOM 853 N N . PHE A 1 101 ? -6.495 -1.522 21.509 1.00 98.06 101 PHE A N 1
ATOM 854 C CA . PHE A 1 101 ? -7.852 -2.032 21.721 1.00 98.06 101 PHE A CA 1
ATOM 855 C C . PHE A 1 101 ? -7.872 -3.300 22.594 1.00 98.06 101 PHE A C 1
ATOM 857 O O . PHE A 1 101 ? -8.893 -3.992 22.663 1.00 98.06 101 PHE A O 1
ATOM 864 N N . TYR A 1 102 ? -6.762 -3.635 23.263 1.00 98.12 102 TYR A N 1
ATOM 865 C CA . TYR A 1 102 ? -6.709 -4.730 24.225 1.00 98.12 102 TYR A CA 1
ATOM 866 C C . TYR A 1 102 ? -7.805 -4.595 25.293 1.00 98.12 102 TYR A C 1
ATOM 868 O O . TYR A 1 102 ? -7.993 -3.551 25.913 1.00 98.12 102 TYR A O 1
ATOM 876 N N . GLY A 1 103 ? -8.542 -5.685 25.518 1.00 98.06 103 GLY A N 1
ATOM 877 C CA . GLY A 1 103 ? -9.635 -5.732 26.491 1.00 98.06 103 GLY A CA 1
ATOM 878 C C . GLY A 1 103 ? -10.973 -5.159 26.005 1.00 98.06 103 GLY A C 1
ATOM 879 O O . GLY A 1 103 ? -11.967 -5.339 26.709 1.00 98.06 103 GLY A O 1
ATOM 880 N N . SER A 1 104 ? -11.047 -4.546 24.815 1.00 98.56 104 SER A N 1
ATOM 881 C CA . SER A 1 104 ? -12.326 -4.113 24.238 1.00 98.56 104 SER A CA 1
ATOM 882 C C . SER A 1 104 ? -13.115 -5.308 23.704 1.00 98.56 104 SER A C 1
ATOM 884 O O . SER A 1 104 ? -12.707 -5.981 22.751 1.00 98.56 104 SER A O 1
ATOM 886 N N . LYS A 1 105 ? -14.277 -5.562 24.313 1.00 98.50 105 LYS A N 1
ATOM 887 C CA . LYS A 1 105 ? -15.213 -6.584 23.828 1.00 98.50 105 LYS A CA 1
ATOM 888 C C . LYS A 1 105 ? -15.875 -6.138 22.534 1.00 98.50 105 LYS A C 1
ATOM 890 O O . LYS A 1 105 ? -16.032 -6.940 21.628 1.00 98.50 105 LYS A O 1
ATOM 895 N N . GLU A 1 106 ? -16.177 -4.853 22.430 1.00 98.25 106 GLU A N 1
ATOM 896 C CA . GLU A 1 106 ? -16.825 -4.225 21.286 1.00 98.25 106 GLU A CA 1
ATOM 897 C C . GLU A 1 106 ? -15.970 -4.371 20.018 1.00 98.25 106 GLU A C 1
ATOM 899 O O . GLU A 1 106 ? -16.472 -4.795 18.975 1.00 98.25 106 GLU A O 1
ATOM 904 N N . ALA A 1 107 ? -14.661 -4.108 20.113 1.00 98.44 107 ALA A N 1
ATOM 905 C CA . ALA A 1 107 ? -13.722 -4.336 19.015 1.00 98.44 107 ALA A CA 1
ATOM 906 C C . ALA A 1 107 ? -13.623 -5.832 18.653 1.00 98.44 107 ALA A C 1
ATOM 908 O O . ALA A 1 107 ? -13.637 -6.199 17.475 1.00 98.44 107 ALA A O 1
ATOM 909 N N . GLY A 1 108 ? -13.568 -6.707 19.662 1.00 98.38 108 GLY A N 1
ATOM 910 C CA . GLY A 1 108 ? -13.541 -8.159 19.472 1.00 98.38 108 GLY A CA 1
ATOM 911 C C . GLY A 1 108 ? -14.788 -8.699 18.765 1.00 98.38 108 GLY A C 1
ATOM 912 O O . GLY A 1 108 ? -14.664 -9.492 17.830 1.00 98.38 108 GLY A O 1
ATOM 913 N N . ASP A 1 109 ? -15.974 -8.239 19.158 1.00 98.38 109 ASP A N 1
ATOM 914 C CA . ASP A 1 109 ? -17.256 -8.629 18.568 1.00 98.38 109 ASP A CA 1
ATOM 915 C C . ASP A 1 109 ? -17.346 -8.189 17.104 1.00 98.38 109 ASP A C 1
ATOM 917 O O . ASP A 1 109 ? -17.765 -8.967 16.243 1.00 98.38 109 ASP A O 1
ATOM 921 N N . LEU A 1 110 ? -16.887 -6.972 16.799 1.00 97.56 110 LEU A N 1
ATOM 922 C CA . LEU A 1 110 ? -16.842 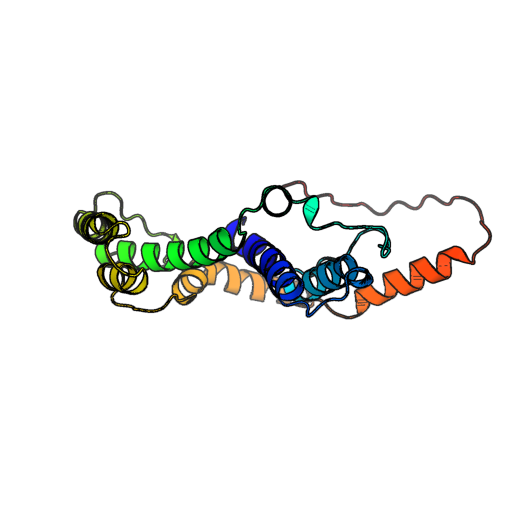-6.444 15.437 1.00 97.56 110 LEU A CA 1
ATOM 923 C C . LEU A 1 110 ? -15.918 -7.277 14.533 1.00 97.56 110 LEU A C 1
ATOM 925 O O . LEU A 1 110 ? -16.325 -7.697 13.445 1.00 97.56 110 LEU A O 1
ATOM 929 N N . LEU A 1 111 ? -14.699 -7.569 15.002 1.00 98.00 111 LEU A N 1
ATOM 930 C CA . LEU A 1 111 ? -13.741 -8.409 14.281 1.00 98.00 111 LEU A CA 1
ATOM 931 C C . LEU A 1 111 ? -14.281 -9.830 14.083 1.00 98.00 111 LEU A C 1
ATOM 933 O O . LEU A 1 111 ? -14.255 -10.357 12.971 1.00 98.00 111 LEU A O 1
ATOM 937 N N . SER A 1 112 ? -14.794 -10.441 15.152 1.00 98.31 112 SER A N 1
ATOM 938 C CA . SER A 1 112 ? -15.348 -11.798 15.146 1.00 98.31 112 SER A CA 1
ATOM 939 C C . SER A 1 112 ? -16.501 -11.926 14.155 1.00 98.31 112 SER A C 1
ATOM 941 O O . SER A 1 112 ? -16.536 -12.860 13.350 1.00 98.31 112 SER A O 1
ATOM 943 N N . LYS A 1 113 ? -17.408 -10.942 14.135 1.00 98.31 113 LYS A N 1
ATOM 944 C CA . LYS A 1 113 ? -18.541 -10.908 13.211 1.00 98.31 113 LYS A CA 1
ATOM 945 C C . LYS A 1 113 ? -18.086 -10.939 11.753 1.00 98.31 113 LYS A C 1
ATOM 947 O O . LYS A 1 113 ? -18.600 -11.752 10.990 1.00 98.31 113 LYS A O 1
ATOM 952 N N . MET A 1 114 ? -17.109 -10.115 11.372 1.00 98.00 114 MET A N 1
ATOM 953 C CA . MET A 1 114 ? -16.560 -10.128 10.011 1.00 98.00 114 MET A CA 1
ATOM 954 C C . MET A 1 114 ? -15.842 -11.445 9.699 1.00 98.00 114 MET A C 1
ATOM 956 O O . MET A 1 114 ? -16.133 -12.073 8.682 1.00 98.00 114 MET A O 1
ATOM 960 N N . MET A 1 115 ? -14.976 -11.914 10.601 1.00 97.94 115 MET A N 1
ATOM 961 C CA . MET A 1 115 ? -14.202 -13.145 10.404 1.00 97.94 115 MET A CA 1
ATOM 962 C C . MET A 1 115 ? -15.091 -14.392 10.295 1.00 97.94 115 MET A C 1
ATOM 964 O O . MET A 1 115 ? -14.766 -15.308 9.539 1.00 97.94 115 MET A O 1
ATOM 968 N N . SER A 1 116 ? -16.235 -14.420 10.989 1.00 98.31 116 SER A N 1
ATOM 969 C CA . SER A 1 116 ? -17.198 -15.530 10.941 1.00 98.31 116 SER A CA 1
ATOM 970 C C . SER A 1 116 ? -17.794 -15.769 9.549 1.00 98.31 116 SER A C 1
ATOM 972 O O . SER A 1 116 ? -18.237 -16.878 9.251 1.00 98.31 116 SER A O 1
ATOM 974 N N . LEU A 1 117 ? -17.772 -14.757 8.674 1.00 98.12 117 LEU A N 1
ATOM 975 C CA . LEU A 1 117 ? -18.252 -14.882 7.299 1.00 98.12 117 LEU A CA 1
ATOM 976 C C . LEU A 1 117 ? -17.314 -15.738 6.441 1.00 98.12 117 LEU A C 1
ATOM 978 O O . LEU A 1 117 ? -17.772 -16.352 5.473 1.00 98.12 117 LEU A O 1
ATOM 982 N N . GLY A 1 118 ? -16.017 -15.785 6.763 1.00 97.00 118 GLY A N 1
ATOM 983 C CA . GLY A 1 118 ? -15.006 -16.443 5.939 1.00 97.00 118 GLY A CA 1
ATOM 984 C C . GLY A 1 118 ? -15.115 -16.027 4.467 1.00 97.00 118 GLY A C 1
ATOM 985 O O . GLY A 1 118 ? -15.198 -14.845 4.146 1.00 97.00 118 GLY A O 1
ATOM 986 N N . ALA A 1 119 ? -15.169 -17.012 3.569 1.00 97.56 119 ALA A N 1
ATOM 987 C CA . ALA A 1 119 ? -15.367 -16.800 2.131 1.00 97.56 119 ALA A CA 1
ATOM 988 C C . ALA A 1 119 ? -16.834 -16.968 1.673 1.00 97.56 119 ALA A C 1
ATOM 990 O O . ALA A 1 119 ? -17.092 -17.116 0.481 1.00 97.56 119 ALA A O 1
ATOM 991 N N . SER A 1 120 ? -17.807 -16.985 2.595 1.00 98.00 120 SER A N 1
ATOM 992 C CA . SER A 1 120 ? -19.229 -17.193 2.255 1.00 98.00 120 SER A CA 1
ATOM 993 C C . SER A 1 120 ? -19.903 -15.969 1.625 1.00 98.00 120 SER A C 1
ATOM 995 O O . SER A 1 120 ? -20.979 -16.086 1.035 1.00 98.00 120 SER A O 1
ATOM 997 N N . LYS A 1 121 ? -19.280 -14.794 1.753 1.00 97.31 121 LYS A N 1
ATOM 998 C CA . LYS A 1 121 ? -19.747 -13.515 1.216 1.00 97.31 121 LYS A CA 1
ATOM 999 C C . LYS A 1 121 ? -18.656 -12.856 0.376 1.00 97.31 121 LYS A C 1
ATOM 1001 O O . LYS A 1 121 ? -17.473 -13.100 0.622 1.00 97.31 121 LYS A O 1
ATOM 1006 N N . PRO A 1 122 ? -19.023 -11.996 -0.589 1.00 97.75 122 PRO A N 1
ATOM 1007 C CA . PRO A 1 122 ? -18.047 -11.154 -1.259 1.00 97.75 122 PRO A CA 1
ATOM 1008 C C . PRO A 1 122 ? -17.273 -10.291 -0.259 1.00 97.75 122 PRO A C 1
ATOM 1010 O O . PRO A 1 122 ? -17.831 -9.810 0.728 1.00 97.75 122 PRO A O 1
ATOM 1013 N N . TRP A 1 123 ? -15.993 -10.047 -0.537 1.00 97.31 123 TRP A N 1
ATOM 1014 C CA . TRP A 1 123 ? -15.103 -9.360 0.404 1.00 97.31 123 TRP A CA 1
ATOM 1015 C C . TRP A 1 123 ? -15.585 -7.953 0.786 1.00 97.31 123 TRP A C 1
ATOM 1017 O O . TRP A 1 123 ? -15.356 -7.528 1.911 1.00 97.31 123 TRP A O 1
ATOM 1027 N N . TRP A 1 124 ? -16.271 -7.235 -0.110 1.00 96.94 124 TRP A N 1
ATOM 1028 C CA . TRP A 1 124 ? -16.801 -5.898 0.182 1.00 96.94 124 TRP A CA 1
ATOM 1029 C C . TRP A 1 124 ? -17.980 -5.927 1.161 1.00 96.94 124 TRP A C 1
ATOM 1031 O O . TRP A 1 124 ? -18.163 -4.962 1.893 1.00 96.94 124 TRP A O 1
ATOM 1041 N N . GLU A 1 125 ? -18.759 -7.016 1.206 1.00 97.75 125 GLU A N 1
ATOM 1042 C CA . GLU A 1 125 ? -19.799 -7.206 2.229 1.00 97.75 125 GLU A CA 1
ATOM 1043 C C . GLU A 1 125 ? -19.164 -7.530 3.582 1.00 97.75 125 GLU A C 1
ATOM 1045 O O . GLU A 1 125 ? -19.586 -6.997 4.604 1.00 97.75 125 GLU A O 1
ATOM 1050 N N . ALA A 1 126 ? -18.117 -8.361 3.598 1.00 97.62 126 ALA A N 1
ATOM 1051 C CA . ALA A 1 126 ? -17.365 -8.631 4.821 1.00 97.62 126 ALA A CA 1
ATOM 1052 C C . ALA A 1 126 ? -16.676 -7.361 5.355 1.00 97.62 126 ALA A C 1
ATOM 1054 O O . ALA A 1 126 ? -16.736 -7.086 6.552 1.00 97.62 126 ALA A O 1
ATOM 1055 N N . LEU A 1 127 ? -16.090 -6.554 4.463 1.00 97.56 127 LEU A N 1
ATOM 1056 C CA . LEU A 1 127 ? -15.523 -5.247 4.792 1.00 97.56 127 LEU A CA 1
ATOM 1057 C C . LEU A 1 127 ? -16.588 -4.333 5.412 1.00 97.56 127 LEU A C 1
ATOM 1059 O O . LEU A 1 127 ? -16.381 -3.833 6.512 1.00 97.56 127 LEU A O 1
ATOM 1063 N N . GLU A 1 128 ? -17.746 -4.195 4.762 1.00 97.88 128 GLU A N 1
ATOM 1064 C CA . GLU A 1 128 ? -18.857 -3.355 5.224 1.00 97.88 128 GLU A CA 1
ATOM 1065 C C . GLU A 1 128 ? -19.370 -3.766 6.611 1.00 97.88 128 GLU A C 1
ATOM 1067 O O . GLU A 1 128 ? -19.665 -2.902 7.433 1.00 97.88 128 GLU A O 1
ATOM 1072 N N . VAL A 1 129 ? -19.412 -5.068 6.915 1.00 96.62 129 VAL A N 1
ATOM 1073 C CA . VAL A 1 129 ? -19.806 -5.574 8.242 1.00 96.62 129 VAL A CA 1
ATOM 1074 C C . VAL A 1 129 ? -18.892 -5.069 9.361 1.00 96.62 129 VAL A C 1
ATOM 1076 O O . VAL A 1 129 ? -19.376 -4.854 10.473 1.00 96.62 129 VAL A O 1
ATOM 1079 N N . MET A 1 130 ? -17.600 -4.890 9.083 1.00 93.88 130 MET A N 1
ATOM 1080 C CA . MET A 1 130 ? -16.622 -4.409 10.058 1.00 93.88 130 MET A CA 1
ATOM 1081 C C . MET A 1 130 ? -16.484 -2.888 10.053 1.00 93.88 130 MET A C 1
ATOM 1083 O O . MET A 1 130 ? -16.351 -2.279 11.107 1.00 93.88 130 MET A O 1
ATOM 1087 N N . THR A 1 131 ? -16.454 -2.269 8.878 1.00 96.00 131 THR A N 1
ATOM 1088 C CA . THR A 1 131 ? -16.020 -0.874 8.736 1.00 96.00 131 THR A CA 1
ATOM 1089 C C . THR A 1 131 ? -17.159 0.089 8.432 1.00 96.00 131 THR A C 1
ATOM 1091 O O . THR A 1 131 ? -16.969 1.299 8.533 1.00 96.00 131 THR A O 1
ATOM 1094 N N . GLY A 1 132 ? -18.329 -0.425 8.040 1.00 96.25 132 GLY A N 1
ATOM 1095 C CA . GLY A 1 132 ? -19.418 0.364 7.465 1.00 96.25 132 GLY A CA 1
ATOM 1096 C C . GLY A 1 132 ? -19.137 0.856 6.039 1.00 96.25 132 GLY A C 1
ATOM 1097 O O . GLY A 1 132 ? -19.942 1.593 5.476 1.00 96.25 132 GLY A O 1
ATOM 1098 N N . GLU A 1 133 ? -18.011 0.464 5.436 1.00 96.06 133 GLU A N 1
ATOM 1099 C CA . GLU A 1 133 ? -17.572 0.923 4.119 1.00 96.06 133 GLU A CA 1
ATOM 1100 C C . GLU A 1 133 ? -17.469 -0.247 3.132 1.00 96.06 133 GLU A C 1
ATOM 1102 O O 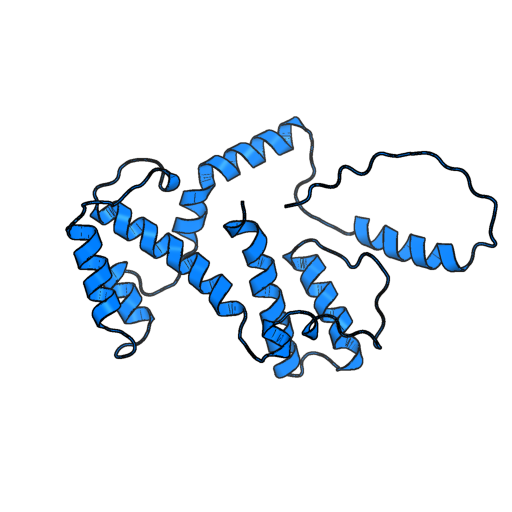. GLU A 1 133 ? -17.026 -1.338 3.469 1.00 96.06 133 GLU A O 1
ATOM 1107 N N . ARG A 1 134 ? -17.817 -0.014 1.863 1.00 96.56 134 ARG A N 1
ATOM 1108 C CA . ARG A 1 134 ? -17.728 -1.032 0.793 1.00 96.56 134 ARG A CA 1
ATOM 1109 C C . ARG A 1 134 ? -16.445 -0.977 -0.030 1.00 96.56 134 ARG A C 1
ATOM 1111 O O . ARG A 1 134 ? -16.273 -1.754 -0.968 1.00 96.56 134 ARG A O 1
ATOM 1118 N N . ARG A 1 135 ? -15.574 -0.007 0.242 1.00 96.88 135 ARG A N 1
ATOM 1119 C CA . ARG A 1 135 ? -14.369 0.260 -0.549 1.00 96.88 135 ARG A CA 1
ATOM 1120 C C . ARG A 1 135 ? -13.146 0.256 0.349 1.00 96.88 135 ARG A C 1
ATOM 1122 O O . ARG A 1 135 ? -13.211 0.706 1.488 1.00 96.88 135 ARG A O 1
ATOM 1129 N N . MET A 1 136 ? -12.030 -0.212 -0.201 1.00 96.94 136 MET A N 1
ATOM 1130 C CA . MET A 1 136 ? -10.731 -0.008 0.427 1.00 96.94 136 MET A CA 1
ATOM 1131 C C . MET A 1 136 ? -10.395 1.482 0.441 1.00 96.94 136 MET A C 1
ATOM 1133 O O . MET A 1 136 ? -10.606 2.174 -0.558 1.00 96.94 136 MET A O 1
ATOM 1137 N N . SER A 1 137 ? -9.849 1.951 1.557 1.00 96.12 137 SER A N 1
ATOM 1138 C CA . SER A 1 137 ? -9.461 3.345 1.747 1.00 96.12 137 SER A CA 1
ATOM 1139 C C . SER A 1 137 ? -8.064 3.437 2.346 1.00 96.12 137 SER A C 1
ATOM 1141 O O . SER A 1 137 ? -7.761 2.787 3.341 1.00 96.12 137 SER A O 1
ATOM 1143 N N . VAL A 1 138 ? -7.214 4.284 1.762 1.00 96.75 138 VAL A N 1
ATOM 1144 C CA . VAL A 1 138 ? -5.874 4.582 2.302 1.00 96.75 138 VAL A CA 1
ATOM 1145 C C . VAL A 1 138 ? -5.905 5.635 3.411 1.00 96.75 138 VAL A C 1
ATOM 1147 O O . VAL A 1 138 ? -4.865 5.931 3.989 1.00 96.75 138 VAL A O 1
ATOM 1150 N N . ARG A 1 139 ? -7.078 6.200 3.729 1.00 97.31 139 ARG A N 1
ATOM 1151 C CA . ARG A 1 139 ? -7.224 7.288 4.706 1.00 97.31 139 ARG A CA 1
ATOM 1152 C C . ARG A 1 139 ? -6.627 6.919 6.065 1.00 97.31 139 ARG A C 1
ATOM 1154 O O . ARG A 1 139 ? -5.743 7.620 6.533 1.00 97.31 139 ARG A O 1
ATOM 1161 N N . ALA A 1 140 ? -7.017 5.773 6.623 1.00 97.50 140 ALA A N 1
ATOM 1162 C CA . ALA A 1 140 ? -6.521 5.310 7.919 1.00 97.50 140 ALA A CA 1
ATOM 1163 C C . ALA A 1 140 ? -5.002 5.045 7.929 1.00 97.50 140 ALA A C 1
ATOM 1165 O O . ALA A 1 140 ? -4.332 5.278 8.932 1.00 97.50 140 ALA A O 1
ATOM 1166 N N . LEU A 1 141 ? -4.439 4.580 6.805 1.00 97.88 141 LEU A N 1
ATOM 1167 C CA . LEU A 1 141 ? -2.990 4.417 6.653 1.00 97.88 141 LEU A CA 1
ATOM 1168 C C . LEU A 1 141 ? -2.285 5.778 6.736 1.00 97.88 141 LEU A C 1
ATOM 1170 O O . LEU A 1 141 ? -1.304 5.908 7.463 1.00 97.88 141 LEU A O 1
ATOM 1174 N N . LEU A 1 142 ? -2.788 6.785 6.018 1.00 97.06 142 LEU A N 1
ATOM 1175 C CA . LEU A 1 142 ? -2.242 8.143 6.063 1.00 97.06 142 LEU A CA 1
ATOM 1176 C C . LEU A 1 142 ? -2.410 8.760 7.457 1.00 97.06 142 LEU A C 1
ATOM 1178 O O . LEU A 1 142 ? -1.450 9.283 8.008 1.00 97.06 142 LEU A O 1
ATOM 1182 N N . ASP A 1 143 ? -3.586 8.619 8.072 1.00 97.00 143 ASP A N 1
ATOM 1183 C CA . ASP A 1 143 ? -3.871 9.118 9.423 1.00 97.00 143 ASP A CA 1
ATOM 1184 C C . ASP A 1 143 ? -2.922 8.529 10.473 1.00 97.00 143 ASP A C 1
ATOM 1186 O O . ASP A 1 143 ? -2.453 9.245 11.359 1.00 97.00 143 ASP A O 1
ATOM 1190 N N . TYR A 1 144 ? -2.582 7.242 10.353 1.00 98.06 144 TYR A N 1
ATOM 1191 C CA . TYR A 1 144 ? -1.620 6.590 11.237 1.00 98.06 144 TYR A CA 1
ATOM 1192 C C . TYR A 1 144 ? -0.225 7.225 11.152 1.00 98.06 144 TYR A C 1
ATOM 1194 O O . TYR A 1 144 ? 0.416 7.446 12.181 1.00 98.06 144 TYR A O 1
ATOM 1202 N N . PHE A 1 145 ? 0.252 7.514 9.936 1.00 97.62 145 PHE A N 1
ATOM 1203 C CA . PHE A 1 145 ? 1.601 8.036 9.687 1.00 97.62 145 PHE A CA 1
ATOM 1204 C C . PHE A 1 145 ? 1.688 9.565 9.632 1.00 97.62 145 PHE A C 1
ATOM 1206 O O . PHE A 1 145 ? 2.797 10.088 9.552 1.00 97.62 145 PHE A O 1
ATOM 1213 N N . ARG A 1 146 ? 0.567 10.282 9.737 1.00 96.62 146 ARG A N 1
ATOM 1214 C CA . ARG A 1 146 ? 0.492 11.747 9.644 1.00 96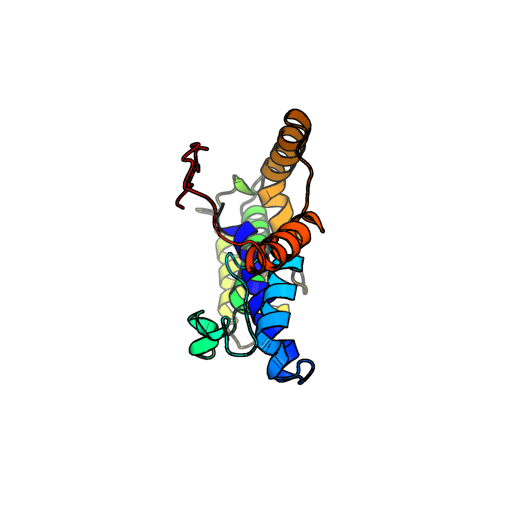.62 146 ARG A CA 1
ATOM 1215 C C . ARG A 1 146 ? 1.523 12.487 10.514 1.00 96.62 146 ARG A C 1
ATOM 1217 O O . ARG A 1 146 ? 2.209 13.344 9.972 1.00 96.62 146 ARG A O 1
ATOM 1224 N N . PRO A 1 147 ? 1.751 12.132 11.796 1.00 97.06 147 PRO A N 1
ATOM 1225 C CA . PRO A 1 147 ? 2.763 12.825 12.603 1.00 97.06 147 PRO A CA 1
ATOM 1226 C C . PRO A 1 147 ? 4.194 12.641 12.078 1.00 97.06 147 PRO A C 1
ATOM 1228 O O . PRO A 1 147 ? 5.024 13.536 12.198 1.00 97.06 147 PRO A O 1
ATOM 1231 N N . LEU A 1 148 ? 4.490 11.478 11.487 1.00 97.00 148 LEU A N 1
ATOM 1232 C CA . LEU A 1 148 ? 5.784 11.221 10.858 1.00 97.00 148 LEU A CA 1
ATOM 1233 C C . LEU A 1 148 ? 5.912 11.984 9.536 1.00 97.00 148 LEU A C 1
ATOM 1235 O O . LEU A 1 148 ? 6.976 12.519 9.252 1.00 97.00 148 LEU A O 1
ATOM 1239 N N . GLU A 1 149 ? 4.849 12.027 8.734 1.00 95.88 149 GLU A N 1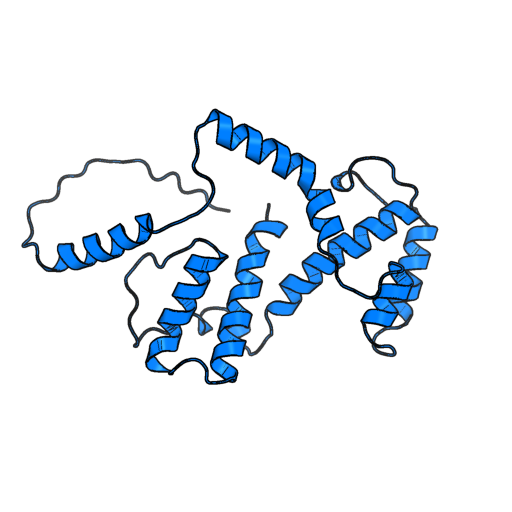
ATOM 1240 C CA . GLU A 1 149 ? 4.811 12.798 7.488 1.00 95.88 149 GLU A CA 1
ATOM 1241 C C . GLU A 1 149 ? 5.053 14.290 7.749 1.00 95.88 149 GLU A C 1
ATOM 1243 O O . GLU A 1 149 ? 5.906 14.892 7.102 1.00 95.88 149 GLU A O 1
ATOM 1248 N N . GLU A 1 150 ? 4.361 14.870 8.732 1.00 97.25 150 GLU A N 1
ATOM 1249 C CA . GLU A 1 150 ? 4.540 16.267 9.139 1.00 97.25 150 GLU A CA 1
ATOM 1250 C C . GLU A 1 150 ? 5.987 16.544 9.562 1.00 97.25 150 GLU A C 1
ATOM 1252 O O . GLU A 1 150 ? 6.601 17.496 9.076 1.00 97.25 150 GLU A O 1
ATOM 1257 N N . TRP A 1 151 ? 6.564 15.666 10.389 1.00 97.25 151 TRP A N 1
ATOM 1258 C CA . TRP A 1 151 ? 7.963 15.771 10.795 1.00 97.25 151 TRP A CA 1
ATOM 1259 C C . TRP A 1 151 ? 8.925 15.694 9.598 1.00 97.25 151 TRP A C 1
ATOM 1261 O O . TRP A 1 151 ? 9.789 16.556 9.470 1.00 97.25 151 TRP A O 1
ATOM 1271 N N . LEU A 1 152 ? 8.745 14.728 8.686 1.00 96.25 152 LEU A N 1
ATOM 1272 C CA . LEU A 1 152 ? 9.583 14.569 7.487 1.00 96.25 152 LEU A CA 1
ATOM 1273 C C . LEU A 1 152 ? 9.525 15.799 6.573 1.00 96.25 152 LEU A C 1
ATOM 1275 O O . LEU A 1 152 ? 10.540 16.212 6.018 1.00 96.25 152 LEU A O 1
ATOM 1279 N N . ILE A 1 153 ? 8.347 16.406 6.412 1.00 95.75 153 ILE A N 1
ATOM 1280 C CA . ILE A 1 153 ? 8.184 17.625 5.609 1.00 95.75 153 ILE A CA 1
ATOM 1281 C C . ILE A 1 153 ? 8.968 18.791 6.221 1.00 95.75 153 ILE A C 1
ATOM 1283 O O . ILE A 1 153 ? 9.550 19.591 5.486 1.00 95.75 153 ILE A O 1
ATOM 1287 N N . GLU A 1 154 ? 8.953 18.933 7.545 1.00 96.56 154 GLU A N 1
ATOM 1288 C CA . GLU A 1 154 ? 9.718 19.974 8.230 1.00 96.56 154 GLU A CA 1
ATOM 1289 C C . GLU A 1 154 ? 11.223 19.721 8.181 1.00 96.56 154 GLU A C 1
ATOM 1291 O O . GLU A 1 154 ? 11.984 20.667 7.985 1.00 96.56 154 GLU A O 1
ATOM 1296 N N . ASP A 1 155 ? 11.642 18.471 8.356 1.00 96.38 155 ASP A N 1
ATOM 1297 C CA . ASP A 1 155 ? 13.047 18.065 8.353 1.00 96.38 155 ASP A CA 1
ATOM 1298 C C . ASP A 1 155 ? 13.683 18.295 6.976 1.00 96.38 155 ASP A C 1
ATOM 1300 O O . ASP A 1 155 ? 14.628 19.073 6.859 1.00 96.38 155 ASP A O 1
ATOM 1304 N N . ASN A 1 156 ? 13.047 17.799 5.907 1.00 94.44 156 ASN A N 1
ATOM 1305 C CA . ASN A 1 156 ? 13.501 18.019 4.529 1.00 94.44 156 ASN A CA 1
ATOM 1306 C C . ASN A 1 156 ? 13.636 19.517 4.193 1.00 94.44 156 ASN A C 1
ATOM 1308 O O . ASN A 1 156 ? 14.535 19.929 3.463 1.00 94.44 156 ASN A O 1
ATOM 1312 N N . LYS A 1 157 ? 12.750 20.369 4.732 1.00 94.38 157 LYS A N 1
ATOM 1313 C CA . LYS A 1 157 ? 12.834 21.828 4.538 1.00 94.38 157 LYS A CA 1
ATOM 1314 C C . LYS A 1 157 ? 14.011 22.460 5.275 1.00 94.38 157 LYS A C 1
ATOM 1316 O O . LYS A 1 157 ? 14.547 23.446 4.775 1.00 94.38 157 LYS A O 1
ATOM 1321 N N . LYS A 1 158 ? 14.372 21.956 6.459 1.00 94.94 158 LYS A N 1
ATOM 1322 C CA . LYS A 1 158 ? 15.508 22.470 7.242 1.00 94.94 158 LYS A CA 1
ATOM 1323 C C . LYS A 1 158 ? 16.829 22.177 6.545 1.00 94.94 158 LYS A C 1
ATOM 1325 O O . LYS A 1 158 ? 17.673 23.068 6.484 1.00 94.94 158 LYS A O 1
ATOM 1330 N N . ASP A 1 159 ? 16.952 20.985 5.975 1.00 92.00 159 ASP A N 1
ATOM 1331 C CA . ASP A 1 159 ? 18.176 20.540 5.305 1.00 92.00 159 ASP A CA 1
ATOM 1332 C C . ASP A 1 159 ? 18.256 21.005 3.841 1.00 92.00 159 ASP A C 1
ATOM 1334 O O . ASP A 1 159 ? 19.318 20.969 3.222 1.00 92.00 159 ASP A O 1
ATOM 1338 N N . GLY A 1 160 ? 17.156 21.546 3.304 1.00 90.31 160 GLY A N 1
ATOM 1339 C CA . GLY A 1 160 ? 17.084 22.019 1.922 1.00 90.31 160 GLY A CA 1
ATOM 1340 C C . GLY A 1 160 ? 17.000 20.877 0.907 1.00 90.31 160 GLY A C 1
ATOM 1341 O O . GLY A 1 160 ? 17.359 21.066 -0.257 1.00 90.31 160 GLY A O 1
ATOM 1342 N N . ASP A 1 161 ? 16.522 19.711 1.340 1.00 87.56 161 ASP A N 1
ATOM 1343 C CA . ASP A 1 161 ? 16.428 18.510 0.524 1.00 87.56 161 ASP A CA 1
ATOM 1344 C C . ASP A 1 161 ? 15.337 18.630 -0.546 1.00 87.56 161 ASP A C 1
ATOM 1346 O O . ASP A 1 161 ? 14.200 19.052 -0.303 1.00 87.56 161 ASP A O 1
ATOM 1350 N N . GLY A 1 162 ? 15.676 18.205 -1.764 1.00 86.06 162 GLY A N 1
ATOM 1351 C CA . GLY A 1 162 ? 14.714 18.058 -2.851 1.00 86.06 162 GLY A CA 1
ATOM 1352 C C . GLY A 1 162 ? 13.857 16.808 -2.654 1.00 86.06 162 GLY A C 1
ATOM 1353 O O . GLY A 1 162 ? 14.382 15.703 -2.554 1.00 86.06 162 GLY A O 1
ATOM 1354 N N . VAL A 1 163 ? 12.531 16.963 -2.634 1.00 89.38 163 VAL A N 1
ATOM 1355 C CA . VAL A 1 163 ? 11.598 15.832 -2.517 1.00 89.38 163 VAL A CA 1
ATOM 1356 C C . VAL A 1 163 ? 11.292 15.250 -3.896 1.00 89.38 163 VAL A C 1
ATOM 1358 O O . VAL A 1 163 ? 10.848 15.963 -4.796 1.00 89.38 163 VAL A O 1
ATOM 1361 N N . GLY A 1 164 ? 11.461 13.935 -4.022 1.00 87.81 164 GLY A N 1
ATOM 1362 C CA . GLY A 1 164 ? 11.214 13.177 -5.246 1.00 87.81 164 GLY A CA 1
ATOM 1363 C C . GLY A 1 164 ? 12.503 12.735 -5.932 1.00 87.81 164 GLY A C 1
ATOM 1364 O O . GLY A 1 164 ? 13.607 12.935 -5.432 1.00 87.81 164 GLY A O 1
ATOM 1365 N N . TRP A 1 165 ? 12.348 12.103 -7.087 1.00 87.00 165 TRP A N 1
ATOM 1366 C CA . TRP A 1 165 ? 13.444 11.651 -7.937 1.00 87.00 165 TRP A CA 1
ATOM 1367 C C . TRP A 1 165 ? 13.139 12.018 -9.394 1.00 87.00 165 TRP A C 1
ATOM 1369 O O . TRP A 1 165 ? 11.978 12.137 -9.784 1.00 87.00 165 TRP A O 1
ATOM 1379 N N . GLY A 1 166 ? 14.179 12.276 -10.188 1.00 71.31 166 GLY A N 1
ATOM 1380 C CA . GLY A 1 166 ? 14.069 12.792 -11.557 1.00 71.31 166 GLY A CA 1
ATOM 1381 C C . GLY A 1 166 ? 15.349 12.561 -12.364 1.00 71.31 166 GLY A C 1
ATOM 1382 O O . GLY A 1 166 ? 16.267 11.915 -11.869 1.00 71.31 166 GLY A O 1
ATOM 1383 N N . ASP A 1 167 ? 15.412 13.097 -13.593 1.00 54.97 167 ASP A N 1
ATOM 1384 C CA . ASP A 1 167 ? 16.388 12.795 -14.670 1.00 54.97 167 ASP A CA 1
ATOM 1385 C C . ASP A 1 167 ? 17.890 12.785 -14.299 1.00 54.97 167 ASP A C 1
ATOM 1387 O O . ASP A 1 167 ? 18.710 12.347 -15.105 1.00 54.97 167 ASP A O 1
ATOM 1391 N N . SER A 1 168 ? 18.290 13.222 -13.101 1.00 51.38 168 SER A N 1
ATOM 1392 C CA . SER A 1 168 ? 19.680 13.158 -12.635 1.00 51.38 168 SER A CA 1
ATOM 1393 C C . SER A 1 168 ? 20.253 11.734 -12.604 1.00 51.38 168 SER A C 1
ATOM 1395 O O . SER A 1 168 ? 21.471 11.582 -12.647 1.00 51.38 168 SER A O 1
ATOM 1397 N N . TRP A 1 169 ? 19.417 10.687 -12.595 1.00 51.75 169 TRP A N 1
ATOM 1398 C CA . TRP A 1 169 ? 19.879 9.295 -12.716 1.00 51.75 169 TRP A CA 1
ATOM 1399 C C . TRP A 1 169 ? 20.257 8.896 -14.141 1.00 51.75 169 TRP A C 1
ATOM 1401 O O . TRP A 1 169 ? 21.170 8.091 -14.312 1.00 51.75 169 TRP A O 1
ATOM 1411 N N . ARG A 1 170 ? 19.656 9.512 -15.168 1.00 50.16 170 ARG A N 1
ATOM 1412 C CA . ARG A 1 170 ? 20.044 9.269 -16.571 1.00 50.16 170 ARG A CA 1
ATOM 1413 C C . ARG A 1 170 ? 21.469 9.737 -16.864 1.00 50.16 170 ARG A C 1
ATOM 1415 O O . ARG A 1 170 ? 22.129 9.191 -17.740 1.00 50.16 170 ARG A O 1
ATOM 1422 N N . LEU A 1 171 ? 21.991 10.678 -16.071 1.00 45.53 171 LEU A N 1
ATOM 1423 C CA . LEU A 1 171 ? 23.389 11.102 -16.166 1.00 45.53 171 LEU A CA 1
ATOM 1424 C C . LEU A 1 171 ? 24.366 9.967 -15.818 1.00 45.53 171 LEU A C 1
ATOM 1426 O O . LEU A 1 171 ? 25.473 9.952 -16.346 1.00 45.53 171 LEU A O 1
ATOM 1430 N N . ILE A 1 172 ? 23.980 8.994 -14.980 1.00 50.19 172 ILE A N 1
ATOM 1431 C CA . ILE A 1 172 ? 24.835 7.837 -14.666 1.00 50.19 172 ILE A CA 1
ATOM 1432 C C . ILE A 1 172 ? 24.887 6.860 -15.850 1.00 50.19 172 ILE A C 1
ATOM 1434 O O . ILE A 1 172 ? 25.955 6.312 -16.130 1.00 50.19 172 ILE A O 1
ATOM 1438 N N . GLU A 1 173 ? 23.783 6.665 -16.578 1.00 49.22 173 GLU A N 1
ATOM 1439 C CA . GLU A 1 173 ? 23.792 5.881 -17.821 1.00 49.22 173 GLU A CA 1
ATOM 1440 C C . GLU A 1 173 ? 24.700 6.529 -18.874 1.00 49.22 173 GLU A C 1
ATOM 1442 O O . GLU A 1 173 ? 25.567 5.849 -19.424 1.00 49.22 173 GLU A O 1
ATOM 1447 N N . ASP A 1 174 ? 24.602 7.846 -19.072 1.00 46.53 174 ASP A N 1
ATOM 1448 C CA . ASP A 1 174 ? 25.468 8.575 -20.009 1.00 46.53 174 ASP A CA 1
ATOM 1449 C C . ASP A 1 174 ? 26.949 8.548 -19.585 1.00 46.53 174 ASP A C 1
ATOM 1451 O O . ASP A 1 174 ? 27.841 8.381 -20.423 1.00 46.53 174 ASP A O 1
ATOM 1455 N N . MET A 1 175 ? 27.243 8.637 -18.283 1.00 46.62 175 MET A N 1
ATOM 1456 C CA . MET A 1 175 ? 28.611 8.536 -17.755 1.00 46.62 175 MET A CA 1
ATOM 1457 C C . MET A 1 175 ? 29.197 7.121 -17.883 1.00 46.62 175 MET A C 1
ATOM 1459 O O . MET A 1 175 ? 30.385 6.974 -18.182 1.00 46.62 175 MET A O 1
ATOM 1463 N N . ASN A 1 176 ? 28.389 6.073 -17.703 1.00 47.22 176 ASN A N 1
ATOM 1464 C CA . ASN A 1 176 ? 28.829 4.684 -17.855 1.00 47.22 176 ASN A CA 1
ATOM 1465 C C . ASN A 1 176 ? 28.989 4.277 -19.325 1.00 47.22 176 ASN A C 1
ATOM 1467 O O . ASN A 1 176 ? 29.903 3.518 -19.649 1.00 47.22 176 ASN A O 1
ATOM 1471 N N . VAL A 1 177 ? 28.170 4.820 -20.231 1.00 45.94 177 VAL A N 1
ATOM 1472 C CA . VAL A 1 177 ? 28.357 4.656 -21.680 1.00 45.94 177 VAL A CA 1
ATOM 1473 C C . VAL A 1 177 ? 29.616 5.398 -22.142 1.00 45.94 177 VAL A C 1
ATOM 1475 O O . VAL A 1 177 ? 30.437 4.811 -22.851 1.00 45.94 177 VAL A O 1
ATOM 1478 N N . ALA A 1 178 ? 29.847 6.629 -21.672 1.00 37.88 178 ALA A N 1
ATOM 1479 C CA . ALA A 1 178 ? 31.062 7.388 -21.982 1.00 37.88 178 ALA A CA 1
ATOM 1480 C C . ALA A 1 178 ? 32.347 6.703 -21.467 1.00 37.88 178 ALA A C 1
ATOM 1482 O O . ALA A 1 178 ? 33.371 6.705 -22.155 1.00 37.88 178 ALA A O 1
ATOM 1483 N N . SER A 1 179 ? 32.286 6.046 -20.303 1.00 41.19 179 SER A N 1
ATOM 1484 C CA . SER A 1 179 ? 33.409 5.317 -19.688 1.00 41.19 179 SER A CA 1
ATOM 1485 C C . SER A 1 179 ? 33.936 4.150 -20.542 1.00 41.19 179 SER A C 1
ATOM 1487 O O . SER A 1 179 ? 35.131 3.859 -20.523 1.00 41.19 179 SER A O 1
ATOM 1489 N N . THR A 1 180 ? 33.101 3.530 -21.387 1.00 41.22 180 THR A N 1
ATOM 1490 C CA . THR A 1 180 ? 33.542 2.421 -22.262 1.00 41.22 180 THR A CA 1
ATOM 1491 C C . THR A 1 180 ? 34.426 2.848 -23.443 1.00 41.22 180 THR A C 1
ATOM 1493 O O . THR A 1 180 ? 34.972 1.991 -24.137 1.00 41.22 180 THR A O 1
ATOM 1496 N N . THR A 1 181 ? 34.626 4.156 -23.656 1.00 40.22 181 THR A N 1
ATOM 1497 C CA . THR A 1 181 ? 35.503 4.696 -24.717 1.00 40.22 181 THR A CA 1
ATOM 1498 C C . THR A 1 181 ? 36.807 5.315 -24.208 1.00 40.22 181 THR A C 1
ATOM 1500 O O . THR A 1 181 ? 37.649 5.712 -25.015 1.00 40.22 181 THR A O 1
ATOM 1503 N N . ALA A 1 182 ? 37.036 5.363 -22.892 1.00 34.97 182 ALA A N 1
ATOM 1504 C CA . ALA A 1 182 ? 38.241 5.961 -22.330 1.00 34.97 182 ALA A CA 1
ATOM 1505 C C . ALA A 1 182 ? 39.325 4.901 -22.075 1.00 34.97 182 ALA A C 1
ATOM 1507 O O . ALA A 1 182 ? 39.221 4.057 -21.187 1.00 34.97 182 ALA A O 1
ATOM 1508 N N . THR A 1 183 ? 40.407 4.967 -22.851 1.00 39.84 183 THR A N 1
ATOM 1509 C CA . THR A 1 183 ? 41.668 4.282 -22.548 1.00 39.84 183 THR A CA 1
ATOM 1510 C C . THR A 1 183 ? 42.135 4.636 -21.138 1.00 39.84 183 THR A C 1
ATOM 1512 O O . THR A 1 183 ? 42.245 5.814 -20.805 1.00 39.84 183 THR A O 1
ATOM 1515 N N . SER A 1 184 ? 42.418 3.603 -20.344 1.00 39.84 184 SER A N 1
ATOM 1516 C CA . SER A 1 184 ? 42.874 3.664 -18.951 1.00 39.84 184 SER A CA 1
ATOM 1517 C C . SER A 1 184 ? 43.938 4.738 -18.682 1.00 39.84 184 SER A C 1
ATOM 1519 O O . SER A 1 184 ? 44.971 4.757 -19.360 1.00 39.84 184 SER A O 1
ATOM 1521 N N . PRO A 1 185 ? 43.756 5.536 -17.615 1.00 37.56 185 PRO A N 1
ATOM 1522 C CA . PRO A 1 185 ? 44.880 5.985 -16.817 1.00 37.56 185 PRO A CA 1
ATOM 1523 C C . PRO A 1 185 ? 44.674 5.654 -15.329 1.00 37.56 185 PRO A C 1
ATOM 1525 O O . PRO A 1 185 ? 43.678 6.000 -14.704 1.00 37.56 185 PRO A O 1
ATOM 1528 N N . THR A 1 186 ? 45.674 4.961 -14.796 1.00 33.06 186 THR A N 1
ATOM 1529 C CA . THR A 1 186 ? 46.231 5.029 -13.439 1.00 33.06 186 THR A CA 1
ATOM 1530 C C . THR A 1 186 ? 45.295 5.376 -12.268 1.00 33.06 186 THR A C 1
ATOM 1532 O O . THR A 1 186 ? 44.865 6.508 -12.072 1.00 33.06 186 THR A O 1
ATOM 1535 N N . MET A 1 187 ? 45.120 4.368 -11.413 1.00 35.38 187 MET A N 1
ATOM 1536 C CA . MET A 1 187 ? 44.515 4.378 -10.080 1.00 35.38 187 MET A CA 1
ATOM 1537 C C . MET A 1 187 ? 44.909 5.611 -9.240 1.00 35.38 187 MET A C 1
ATOM 1539 O O . MET A 1 187 ? 46.083 5.798 -8.917 1.00 35.38 187 MET A O 1
ATOM 1543 N N . LEU A 1 188 ? 43.918 6.403 -8.817 1.00 28.81 188 LEU A N 1
ATOM 1544 C CA . LEU A 1 188 ? 44.060 7.393 -7.748 1.00 28.81 188 LEU A CA 1
ATOM 1545 C C . LEU A 1 188 ? 42.920 7.191 -6.744 1.00 28.81 188 LEU A C 1
ATOM 1547 O O . LEU A 1 188 ? 41.763 7.513 -6.999 1.00 28.81 188 LEU A O 1
ATOM 1551 N N . LEU A 1 189 ? 43.269 6.580 -5.612 1.00 35.28 189 LEU A N 1
ATOM 1552 C CA . LEU A 1 189 ? 42.415 6.418 -4.441 1.00 35.28 189 LEU A CA 1
ATOM 1553 C C . LEU A 1 189 ? 42.167 7.792 -3.811 1.00 35.28 189 LEU A C 1
ATOM 1555 O O . LEU A 1 189 ? 43.068 8.362 -3.198 1.00 35.28 189 LEU A O 1
ATOM 1559 N N . ILE A 1 190 ? 40.939 8.295 -3.918 1.00 34.47 190 ILE A N 1
ATOM 1560 C CA . ILE A 1 190 ? 40.430 9.352 -3.042 1.00 34.47 190 ILE A CA 1
ATOM 1561 C C . ILE A 1 190 ? 39.148 8.818 -2.415 1.00 34.47 190 ILE A C 1
ATOM 1563 O O . ILE A 1 190 ? 38.164 8.541 -3.097 1.00 34.47 190 ILE A O 1
ATOM 1567 N N . GLY A 1 191 ? 39.218 8.593 -1.105 1.00 40.31 191 GLY A N 1
ATOM 1568 C CA . GLY A 1 191 ? 38.123 8.068 -0.310 1.00 40.31 191 GLY A CA 1
ATOM 1569 C C . GLY A 1 191 ? 36.993 9.079 -0.176 1.00 40.31 191 GLY A C 1
ATOM 1570 O O . GLY A 1 191 ? 37.212 10.216 0.234 1.00 40.31 191 GLY A O 1
ATOM 1571 N N . LEU A 1 192 ? 35.779 8.623 -0.458 1.00 33.38 192 LEU A N 1
ATOM 1572 C CA . LEU A 1 192 ? 34.549 9.237 0.014 1.00 33.38 192 LEU A CA 1
ATOM 1573 C C . LEU A 1 192 ? 33.740 8.145 0.710 1.00 33.38 192 LEU A C 1
ATOM 1575 O O . LEU A 1 192 ? 33.514 7.066 0.163 1.00 33.38 192 LEU A O 1
ATOM 1579 N N . GLY A 1 193 ? 33.420 8.409 1.976 1.00 31.45 193 GLY A N 1
ATOM 1580 C CA . GLY A 1 193 ? 32.765 7.477 2.878 1.00 31.45 193 GLY A CA 1
ATOM 1581 C C . GLY A 1 193 ? 31.389 7.076 2.367 1.00 31.45 193 GLY A C 1
ATOM 1582 O O . GLY A 1 193 ? 30.473 7.890 2.319 1.00 31.45 193 GLY A O 1
ATOM 1583 N N . PHE A 1 194 ? 31.243 5.795 2.044 1.00 28.72 194 PHE A N 1
ATOM 1584 C CA . PHE A 1 194 ? 29.945 5.153 1.929 1.00 28.72 194 PHE A CA 1
ATOM 1585 C C . PHE A 1 194 ? 29.412 4.890 3.338 1.00 28.72 194 PHE A C 1
ATOM 1587 O O . PHE A 1 194 ? 29.907 4.012 4.047 1.00 28.72 194 PHE A O 1
ATOM 1594 N N . VAL A 1 195 ? 28.390 5.640 3.747 1.00 30.81 195 VAL A N 1
ATOM 1595 C CA . VAL A 1 195 ? 27.537 5.236 4.867 1.00 30.81 195 VAL A CA 1
ATOM 1596 C C . VAL A 1 195 ? 26.585 4.172 4.329 1.00 30.81 195 VAL A C 1
ATOM 1598 O O . VAL A 1 195 ? 25.581 4.470 3.689 1.00 30.81 195 VAL A O 1
ATOM 1601 N N . ILE A 1 196 ? 26.945 2.909 4.544 1.00 31.09 196 ILE A N 1
ATOM 1602 C CA . ILE A 1 196 ? 26.071 1.764 4.292 1.00 31.09 196 ILE A CA 1
ATOM 1603 C C . ILE A 1 196 ? 25.149 1.631 5.506 1.00 31.09 196 ILE A C 1
ATOM 1605 O O . ILE A 1 196 ? 25.577 1.160 6.560 1.00 31.09 196 ILE A O 1
ATOM 1609 N N . PHE A 1 197 ? 23.884 2.022 5.370 1.00 28.72 197 PHE A N 1
ATOM 1610 C CA . PHE A 1 197 ? 22.852 1.576 6.304 1.00 28.72 197 PHE A CA 1
ATOM 1611 C C . PHE A 1 197 ? 22.377 0.184 5.880 1.00 28.72 197 PHE A C 1
ATOM 1613 O O . PHE A 1 197 ? 21.664 0.030 4.891 1.00 28.72 197 PHE A O 1
ATOM 1620 N N . TYR A 1 198 ? 22.790 -0.836 6.633 1.00 27.27 198 TYR A N 1
ATOM 1621 C CA . TYR A 1 198 ? 22.116 -2.132 6.648 1.00 27.27 198 TYR A CA 1
ATOM 1622 C C . TYR A 1 198 ? 20.821 -2.002 7.465 1.00 27.27 198 TYR A C 1
ATOM 1624 O O . TYR A 1 198 ? 20.861 -1.530 8.602 1.00 27.27 198 TYR A O 1
ATOM 1632 N N . PHE A 1 199 ? 19.698 -2.451 6.903 1.00 38.19 199 PHE A N 1
ATOM 1633 C CA . PHE A 1 199 ? 18.469 -2.781 7.633 1.00 38.19 199 PHE A CA 1
ATOM 1634 C C . PHE A 1 199 ? 18.128 -4.258 7.443 1.00 38.19 199 PHE A C 1
ATOM 1636 O O . PHE A 1 199 ? 18.413 -4.783 6.343 1.00 38.19 199 PHE A O 1
#